Protein AF-A0A418CAP4-F1 (afdb_monomer)

Radius of gyration: 27.18 Å; Cα contacts (8 Å, |Δi|>4): 147; chains: 1; bounding box: 47×53×84 Å

Organism: Aphanomyces astaci (NCBI:txid112090)

Solvent-accessible surface area (backbone atoms only — not comparable to full-atom values): 11183 Å² total; per-residue (Å²): 136,84,81,75,81,55,95,76,66,81,74,77,67,53,85,72,70,56,31,54,93,48,77,73,37,43,63,59,20,51,59,53,47,57,58,53,31,59,75,75,62,43,51,56,46,41,76,33,84,82,63,69,66,88,57,45,67,61,56,18,43,55,51,6,49,56,51,38,56,49,46,46,72,76,40,46,84,68,61,60,74,77,97,48,56,80,84,51,34,60,58,48,52,53,52,27,53,47,50,54,51,51,46,29,50,50,40,18,51,53,43,38,52,51,52,50,51,51,52,36,49,49,42,30,50,37,57,48,46,33,32,35,73,83,51,28,76,76,55,68,86,54,71,48,30,22,60,47,47,49,54,50,46,49,58,60,54,56,58,67,64,54,77,48,67,66,60,51,52,50,53,52,48,50,62,67,56,54,67,64,66,69,68,74,79,74,73,84,87,74,87,81,135

Foldseek 3Di:
DPPPPDLPDPDDADDDQADDLDLVSVVVLVVSVCVVCVVVPCNCLQAPLPDAPPCLLVVLLVQLVVQLVVCCVVCVVQQDLPPDDPVVSVVSVVSNVVVSVVSSVVSSVVSSCSSVQSSQQSLLRNVLSRHDPVVSVVQVPDSRNNVSSVVSCCSNVVVVVPPPVVVVVVVVVCVVCVVVVVVPPDDDDDDDD

Secondary structure (DSSP, 8-state):
------TT--PPPP-SPPB-S-HHHHHHHHHHHHHHHHHHT-HHHHH-TT---TTHHHHHHHHHHHHHHHHHHH-HHHH--TT--HHHHHHHHHHHHHHHHHHHHHHHHHHHHHHHHHHHHHHHHHHHHTB-HHHHHHHTT---HHHHHHHHHIIIIITTT---HHHHHHHHHHHHHHHHHSSSS--------

Mean predicted aligned error: 12.31 Å

Sequence (193 aa):
SSLVMSPSISIAPYSGGILDFSPQSFAAWKLQFENHDSSIGFSRYYLDSAYVPPTLKRDAYAKGKEALDYDRMMNPDTYSLDNYEAAGLAARKVIVAKAESDTLRTATTETQEEVHSKARANAVQYLLSSFAPSVRTVWDSYTSPSLLWTAILERYEVHNNVNDPTTLIAMINELKYSSVLALTLFLPHWPAW

Nearest PDB structures (foldseek):
  8bqs-assembly1_Eq  TM=3.301E-01  e=8.736E+00  Tetrahymena thermophila SB210

pLDDT: mean 79.84, std 19.68, range [30.58, 97.94]

Structure (mmCIF, N/CA/C/O backbone):
data_AF-A0A418CAP4-F1
#
_entry.id   AF-A0A418CAP4-F1
#
loop_
_atom_site.group_PDB
_atom_site.id
_atom_site.type_symbol
_atom_site.label_atom_id
_atom_site.label_alt_id
_atom_site.label_comp_id
_atom_site.label_asym_id
_atom_site.label_entity_id
_atom_site.label_seq_id
_atom_site.pdbx_PDB_ins_code
_atom_site.Cartn_x
_atom_site.Cartn_y
_atom_site.Cartn_z
_atom_site.occupancy
_atom_site.B_iso_or_equiv
_atom_site.auth_seq_id
_atom_site.auth_comp_id
_atom_site.auth_asym_id
_atom_site.auth_atom_id
_atom_site.pdbx_PDB_model_num
ATOM 1 N N . SER A 1 1 ? -17.366 -10.295 -6.870 1.00 30.58 1 SER A N 1
ATOM 2 C CA . SER A 1 1 ? -16.751 -9.021 -7.274 1.00 30.58 1 SER A CA 1
ATOM 3 C C . SER A 1 1 ? -15.747 -8.604 -6.224 1.00 30.58 1 SER A C 1
ATOM 5 O O . SER A 1 1 ? -16.157 -8.214 -5.142 1.00 30.58 1 SER A O 1
ATOM 7 N N . SER A 1 2 ? -14.449 -8.776 -6.486 1.00 32.53 2 SER A N 1
ATOM 8 C CA . SER A 1 2 ? -13.408 -8.237 -5.609 1.00 32.53 2 SER A CA 1
ATOM 9 C C . SER A 1 2 ? -13.356 -6.733 -5.837 1.00 32.53 2 SER A C 1
ATOM 11 O O . SER A 1 2 ? -13.091 -6.300 -6.961 1.00 32.53 2 SER A O 1
ATOM 13 N N . LEU A 1 3 ? -13.657 -5.952 -4.803 1.00 38.50 3 LEU A N 1
ATOM 14 C CA . LEU A 1 3 ? -13.442 -4.513 -4.814 1.00 38.50 3 LEU A CA 1
ATOM 15 C C . LEU A 1 3 ? -11.959 -4.270 -5.087 1.00 38.50 3 LEU A C 1
ATOM 17 O O . LEU A 1 3 ? -11.098 -4.490 -4.241 1.00 38.50 3 LEU A O 1
ATOM 21 N N . VAL A 1 4 ? -11.677 -3.862 -6.319 1.00 43.47 4 VAL A N 1
ATOM 22 C CA . VAL A 1 4 ? -10.462 -3.145 -6.667 1.00 43.47 4 VAL A CA 1
ATOM 23 C C . VAL A 1 4 ? -10.449 -1.945 -5.728 1.00 43.47 4 VAL A C 1
ATOM 25 O O . VAL A 1 4 ? -11.290 -1.057 -5.861 1.00 43.47 4 VAL A O 1
ATOM 28 N N . MET A 1 5 ? -9.567 -1.938 -4.729 1.00 39.50 5 MET A N 1
ATOM 29 C CA . MET A 1 5 ? -9.305 -0.724 -3.963 1.00 39.50 5 MET A CA 1
ATOM 30 C C . MET A 1 5 ? -8.607 0.247 -4.910 1.00 39.50 5 MET A C 1
ATOM 32 O O . MET A 1 5 ? -7.383 0.308 -5.000 1.00 39.50 5 MET A O 1
ATOM 36 N N . SER A 1 6 ? -9.417 0.974 -5.677 1.00 37.41 6 SER A N 1
ATOM 37 C CA . SER A 1 6 ? -8.969 2.136 -6.418 1.00 37.41 6 SER A CA 1
ATOM 38 C C . SER A 1 6 ? -8.343 3.109 -5.413 1.00 37.41 6 SER A C 1
ATOM 40 O O . SER A 1 6 ? -8.966 3.410 -4.392 1.00 37.41 6 SER A O 1
ATOM 42 N N . PRO A 1 7 ? -7.145 3.650 -5.690 1.00 41.66 7 PRO A N 1
ATOM 43 C CA . PRO A 1 7 ? -6.386 4.509 -4.773 1.00 41.66 7 PRO A CA 1
ATOM 44 C C . PRO A 1 7 ? -7.012 5.903 -4.542 1.00 41.66 7 PRO A C 1
ATOM 46 O O . PRO A 1 7 ? -6.344 6.806 -4.043 1.00 41.66 7 PRO A O 1
ATOM 49 N N . SER A 1 8 ? -8.285 6.075 -4.907 1.00 41.56 8 SER A N 1
ATOM 50 C CA . SER A 1 8 ? -9.065 7.317 -4.858 1.00 41.56 8 SER A CA 1
ATOM 51 C C . SER A 1 8 ? -10.409 7.153 -4.140 1.00 41.56 8 SER A C 1
ATOM 53 O O . SER A 1 8 ? -11.193 8.098 -4.097 1.00 41.56 8 SER A O 1
ATOM 55 N N . ILE A 1 9 ? -10.716 5.968 -3.599 1.00 47.81 9 ILE A N 1
ATOM 56 C CA . ILE A 1 9 ? -11.961 5.762 -2.855 1.00 47.81 9 ILE A CA 1
ATOM 57 C C . ILE A 1 9 ? -11.777 6.395 -1.478 1.00 47.81 9 ILE A C 1
ATOM 59 O O . ILE A 1 9 ? -11.043 5.875 -0.640 1.00 47.81 9 ILE A O 1
ATOM 63 N N . SER A 1 10 ? -12.437 7.533 -1.261 1.00 57.88 10 SER A N 1
ATOM 64 C CA . SER A 1 10 ? -12.715 8.031 0.083 1.00 57.88 10 SER A CA 1
ATOM 65 C C . SER A 1 10 ? -13.432 6.913 0.835 1.00 57.88 10 SER A C 1
ATOM 67 O O . SER A 1 10 ? -14.535 6.509 0.464 1.00 57.88 10 SER A O 1
ATOM 69 N N . ILE A 1 11 ? -12.759 6.338 1.826 1.00 71.25 11 ILE A N 1
ATOM 70 C CA . ILE A 1 11 ? -13.337 5.272 2.635 1.00 71.25 11 ILE A CA 1
ATOM 71 C C . ILE A 1 11 ? -14.355 5.905 3.560 1.00 71.25 11 ILE A C 1
ATOM 73 O O . ILE A 1 11 ? -14.039 6.835 4.305 1.00 71.25 11 ILE A O 1
ATOM 77 N N . ALA A 1 12 ? -15.581 5.393 3.496 1.00 83.56 12 ALA A N 1
ATOM 78 C CA . ALA A 1 12 ? -16.610 5.779 4.436 1.00 83.56 12 ALA A CA 1
ATOM 79 C C . ALA A 1 12 ? -16.116 5.487 5.866 1.00 83.56 12 ALA A C 1
ATOM 81 O O . ALA A 1 12 ? -15.599 4.390 6.112 1.00 83.56 12 ALA A O 1
ATOM 82 N N . PRO A 1 13 ? -16.259 6.439 6.804 1.00 87.25 13 PRO A N 1
ATOM 83 C CA . PRO A 1 13 ? -15.948 6.198 8.204 1.00 87.25 13 PRO A CA 1
ATOM 84 C C . PRO A 1 13 ? -16.699 4.979 8.743 1.00 87.25 13 PRO A C 1
ATOM 86 O O . PRO A 1 13 ? -17.800 4.658 8.288 1.00 87.25 13 PRO A O 1
ATOM 89 N N . TYR A 1 14 ? -16.116 4.323 9.740 1.00 91.25 14 TYR A N 1
ATOM 90 C CA . TYR A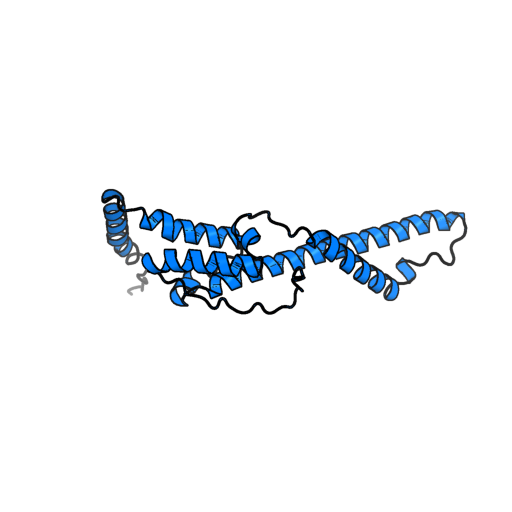 1 14 ? -16.773 3.247 10.465 1.00 91.25 14 TYR A CA 1
ATOM 91 C C . TYR A 1 14 ? -18.103 3.729 11.065 1.00 91.25 14 TYR A C 1
ATOM 93 O O . TYR A 1 14 ? -18.179 4.802 11.663 1.00 91.25 14 TYR A O 1
ATOM 101 N N . SER A 1 15 ? -19.154 2.923 10.902 1.00 88.44 15 SER A N 1
ATOM 102 C CA . SER A 1 15 ? -20.536 3.281 11.249 1.00 88.44 15 SER A CA 1
ATOM 103 C C . SER A 1 15 ? -21.139 2.454 12.391 1.00 88.44 15 SER A C 1
ATOM 105 O O . SER A 1 15 ? -22.339 2.554 12.638 1.00 88.44 15 SER A O 1
ATOM 107 N N . GLY A 1 16 ? -20.354 1.597 13.049 1.00 89.44 16 GLY A N 1
ATOM 108 C CA . GLY A 1 16 ? -20.818 0.770 14.169 1.00 89.44 16 GLY A CA 1
ATOM 109 C C . GLY A 1 16 ? -20.630 1.431 15.539 1.00 89.44 16 GLY A C 1
ATOM 110 O O . GLY A 1 16 ? -20.371 2.630 15.647 1.00 89.44 16 GLY A O 1
ATOM 111 N N . GLY A 1 17 ? -20.740 0.633 16.606 1.00 89.94 17 GLY A N 1
ATOM 112 C CA . GLY A 1 17 ? -20.508 1.091 17.979 1.00 89.94 17 GLY A CA 1
ATOM 113 C C . GLY A 1 17 ? -19.072 1.572 18.174 1.00 89.94 17 GLY A C 1
ATOM 114 O O . GLY A 1 17 ? -18.147 0.920 17.704 1.00 89.94 17 GLY A O 1
ATOM 115 N N . ILE A 1 18 ? -18.899 2.713 18.840 1.00 91.31 18 ILE A N 1
ATOM 116 C CA . ILE A 1 18 ? -17.625 3.428 18.972 1.00 91.31 18 ILE A CA 1
ATOM 117 C C . ILE A 1 18 ? -16.837 2.945 20.196 1.00 91.31 18 ILE A C 1
ATOM 119 O O . ILE A 1 18 ? -17.417 2.737 21.260 1.00 91.31 18 ILE A O 1
ATOM 123 N N . LEU A 1 19 ? -15.513 2.823 20.061 1.00 89.31 19 LEU A N 1
ATOM 124 C CA . LEU A 1 19 ? -14.619 2.543 21.186 1.00 89.31 19 LEU A CA 1
ATOM 125 C C . LEU A 1 19 ? -14.434 3.794 22.052 1.00 89.31 19 LEU A C 1
ATOM 127 O O . LEU A 1 19 ? -13.975 4.838 21.571 1.00 89.31 19 LEU A O 1
ATOM 131 N N . ASP A 1 20 ? -14.735 3.661 23.338 1.00 85.19 20 ASP A N 1
ATOM 132 C CA . ASP A 1 20 ? -14.386 4.622 24.384 1.00 85.19 20 ASP A CA 1
ATOM 133 C C . ASP A 1 20 ? -13.397 3.990 25.386 1.00 85.19 20 ASP A C 1
ATOM 135 O O . ASP A 1 20 ? -12.909 2.884 25.171 1.00 85.19 20 ASP A O 1
ATOM 139 N N . PHE A 1 21 ? -13.068 4.686 26.479 1.00 78.31 21 PHE A N 1
ATOM 140 C CA . PHE A 1 21 ? -12.150 4.158 27.498 1.00 78.31 21 PHE A CA 1
ATOM 141 C C . PHE A 1 21 ? -12.766 3.094 28.422 1.00 78.31 21 PHE A C 1
ATOM 143 O O . PHE A 1 21 ? -12.073 2.591 29.307 1.00 78.31 21 PHE A O 1
ATOM 150 N N . SER A 1 22 ? -14.050 2.760 28.276 1.00 77.31 22 SER A N 1
ATOM 151 C CA . SER A 1 22 ? -14.696 1.779 29.141 1.00 77.31 22 SER A CA 1
ATOM 152 C C . SER A 1 22 ? -14.317 0.342 28.739 1.00 77.31 22 SER A C 1
ATOM 154 O O . SER A 1 22 ? -14.363 -0.018 27.564 1.00 77.31 22 SER A O 1
ATOM 156 N N . PRO A 1 23 ? -14.007 -0.540 29.705 1.00 70.00 23 PRO A N 1
ATOM 157 C CA . PRO A 1 23 ? -13.762 -1.961 29.433 1.00 70.00 23 PRO A CA 1
ATOM 158 C C . PRO A 1 23 ? -14.928 -2.669 28.729 1.00 70.00 23 PRO A C 1
ATOM 160 O O . PRO A 1 23 ? -14.731 -3.603 27.955 1.00 70.00 23 PRO A O 1
ATOM 163 N N . GLN A 1 24 ? -16.155 -2.221 29.003 1.00 75.06 24 GLN A N 1
ATOM 164 C CA . GLN A 1 24 ? -17.383 -2.809 28.469 1.00 75.06 24 GLN A CA 1
ATOM 165 C C . GLN A 1 24 ? -17.610 -2.447 26.997 1.00 75.06 24 GLN A C 1
ATOM 167 O O . GLN A 1 24 ? -18.122 -3.280 26.248 1.00 75.06 24 GLN A O 1
ATOM 172 N N . SER A 1 25 ? -17.206 -1.246 26.559 1.00 81.31 25 SER A N 1
ATOM 173 C CA . SER A 1 25 ? -17.318 -0.862 25.148 1.00 81.31 25 SER A CA 1
ATOM 174 C C . SER A 1 25 ? -16.374 -1.675 24.270 1.00 81.31 25 SER A C 1
ATOM 176 O O . SER A 1 25 ? -16.752 -2.034 23.158 1.00 81.31 25 SER A O 1
ATOM 178 N N . PHE A 1 26 ? -15.194 -2.044 24.782 1.00 85.94 26 PHE A N 1
ATOM 179 C CA . PHE A 1 26 ? -14.174 -2.746 24.009 1.00 85.94 26 PHE A CA 1
ATOM 180 C C . PHE A 1 26 ? -14.644 -4.098 23.458 1.00 85.94 26 PHE A C 1
ATOM 182 O O . PHE A 1 26 ? -14.481 -4.354 22.267 1.00 85.94 26 PHE A O 1
ATOM 189 N N . ALA A 1 27 ? -15.264 -4.950 24.280 1.00 84.19 27 ALA A N 1
ATOM 190 C CA . ALA A 1 27 ? -15.703 -6.276 23.833 1.00 84.19 27 ALA A CA 1
ATOM 191 C C . ALA A 1 27 ? -16.772 -6.192 22.727 1.00 84.19 27 ALA A C 1
ATOM 193 O O . ALA A 1 27 ? -16.715 -6.925 21.738 1.00 84.19 27 ALA A O 1
ATOM 194 N N . ALA A 1 28 ? -17.728 -5.268 22.875 1.00 87.94 28 ALA A N 1
ATOM 195 C CA . ALA A 1 28 ? -18.768 -5.032 21.878 1.00 87.94 28 ALA A CA 1
ATOM 196 C C . ALA A 1 28 ? -18.200 -4.391 20.601 1.00 87.94 28 ALA A C 1
ATOM 198 O O . ALA A 1 28 ? -18.535 -4.817 19.494 1.00 87.94 28 ALA A O 1
ATOM 199 N N . TRP A 1 29 ? -17.317 -3.401 20.757 1.00 93.12 29 TRP A N 1
ATOM 200 C CA . TRP A 1 29 ? -16.638 -2.723 19.657 1.00 93.12 29 TRP A CA 1
ATOM 201 C C . TRP A 1 29 ? -15.804 -3.701 18.832 1.00 93.12 29 TRP A C 1
ATOM 203 O O . TRP A 1 29 ? -15.987 -3.753 17.621 1.00 93.12 29 TRP A O 1
ATOM 213 N N . LYS A 1 30 ? -14.949 -4.516 19.466 1.00 91.25 30 LYS A N 1
ATOM 214 C CA . LYS A 1 30 ? -14.025 -5.428 18.775 1.00 91.25 30 LYS A CA 1
ATOM 215 C C . LYS A 1 30 ? -14.776 -6.371 17.839 1.00 91.25 30 LYS A C 1
ATOM 217 O O . LYS A 1 30 ? -14.463 -6.439 16.654 1.00 91.25 30 LYS A O 1
ATOM 222 N N . LEU A 1 31 ? -15.827 -7.018 18.348 1.00 88.88 31 LEU A N 1
ATOM 223 C CA . LEU A 1 31 ? -16.652 -7.931 17.558 1.00 88.88 31 LEU A CA 1
ATOM 224 C C . LEU A 1 31 ? -17.325 -7.221 16.372 1.00 88.88 31 LEU A C 1
ATOM 226 O O . LEU A 1 31 ? -17.376 -7.758 15.266 1.00 88.88 31 LEU A O 1
ATOM 230 N N . GLN A 1 32 ? -17.870 -6.020 16.580 1.00 91.50 32 GLN A N 1
ATOM 231 C CA . GLN A 1 32 ? -18.506 -5.266 15.495 1.00 91.50 32 GLN A CA 1
ATOM 232 C C . GLN A 1 32 ? -17.492 -4.765 14.464 1.00 91.50 32 GLN A C 1
ATOM 234 O O . GLN A 1 32 ? -17.775 -4.820 13.264 1.00 91.50 32 GLN A O 1
ATOM 239 N N . PHE A 1 33 ? -16.329 -4.307 14.923 1.00 92.56 33 PHE A N 1
ATOM 240 C CA . PHE A 1 33 ? -15.258 -3.793 14.087 1.00 92.56 33 PHE A CA 1
ATOM 241 C C . PHE A 1 33 ? -14.687 -4.888 13.189 1.00 92.56 33 PHE A C 1
ATOM 243 O O . PHE A 1 33 ? -14.691 -4.711 11.976 1.00 92.56 33 PHE A O 1
ATOM 250 N N . GLU A 1 34 ? -14.306 -6.043 13.743 1.00 90.75 34 GLU A N 1
ATOM 251 C CA . GLU A 1 34 ? -13.769 -7.180 12.974 1.00 90.75 34 GLU A CA 1
ATOM 252 C C . GLU A 1 34 ? -14.752 -7.668 11.892 1.00 90.75 34 GLU A C 1
ATOM 254 O O . GLU A 1 34 ? -14.347 -8.009 10.775 1.00 90.75 34 GLU A O 1
ATOM 259 N N . ASN A 1 35 ? -16.059 -7.640 12.183 1.00 87.50 35 ASN A N 1
ATOM 260 C CA . ASN A 1 35 ? -17.103 -7.975 11.211 1.00 87.50 35 ASN A CA 1
ATOM 261 C C . ASN A 1 35 ? -17.191 -6.954 10.061 1.00 87.50 35 ASN A C 1
ATOM 263 O O . ASN A 1 35 ? -17.288 -7.346 8.897 1.00 87.50 35 ASN A O 1
ATOM 267 N N . HIS A 1 36 ? -17.149 -5.651 10.364 1.00 85.50 36 HIS A N 1
ATOM 268 C CA . HIS A 1 36 ? -17.187 -4.599 9.340 1.00 85.50 36 HIS A CA 1
ATOM 269 C C . HIS A 1 36 ? -15.913 -4.591 8.502 1.00 85.50 36 HIS A C 1
ATOM 271 O O . HIS A 1 36 ? -15.970 -4.571 7.272 1.00 85.50 36 HIS A O 1
ATOM 277 N N . ASP A 1 37 ? -14.771 -4.659 9.168 1.00 82.88 37 ASP A N 1
ATOM 278 C CA . ASP A 1 37 ? -13.455 -4.705 8.559 1.00 82.88 37 ASP A CA 1
ATOM 279 C C . ASP A 1 37 ? -13.322 -5.872 7.563 1.00 82.88 37 ASP A C 1
ATOM 281 O O . ASP A 1 37 ? -12.906 -5.692 6.414 1.00 82.88 37 ASP A O 1
ATOM 285 N N . SER A 1 38 ? -13.788 -7.062 7.946 1.00 78.50 38 SER A N 1
ATOM 286 C CA . SER A 1 38 ? -13.781 -8.230 7.058 1.00 78.50 38 SER A CA 1
ATOM 287 C C . SER A 1 38 ? -14.529 -7.993 5.740 1.00 78.50 38 SER A C 1
ATOM 289 O O . SER A 1 38 ? -14.151 -8.557 4.713 1.00 78.50 38 SER A O 1
ATOM 291 N N . SER A 1 39 ? -15.563 -7.145 5.737 1.00 76.81 39 SER A N 1
ATOM 292 C CA . SER A 1 39 ? -16.346 -6.833 4.534 1.00 76.81 39 SER A CA 1
ATOM 293 C C . SER A 1 39 ? -15.651 -5.856 3.577 1.00 76.81 39 SER A C 1
ATOM 295 O O . SER A 1 39 ? -15.845 -5.942 2.364 1.00 76.81 39 SER A O 1
ATOM 297 N N . ILE A 1 40 ? -14.819 -4.956 4.108 1.00 79.62 40 ILE A N 1
ATOM 298 C CA . ILE A 1 40 ? -14.096 -3.932 3.335 1.00 79.62 40 ILE A CA 1
ATOM 299 C C . ILE A 1 40 ? -12.649 -4.333 3.018 1.00 79.62 40 ILE A C 1
ATOM 301 O O . ILE A 1 40 ? -12.036 -3.751 2.127 1.00 79.62 40 ILE A O 1
ATOM 305 N N . GLY A 1 41 ? -12.126 -5.357 3.700 1.00 82.75 41 GLY A N 1
ATOM 306 C CA . GLY A 1 41 ? -10.848 -5.991 3.394 1.00 82.75 41 GLY A CA 1
ATOM 307 C C . GLY A 1 41 ? -9.622 -5.385 4.083 1.00 82.75 41 GLY A C 1
ATOM 308 O O . GLY A 1 41 ? -8.517 -5.588 3.573 1.00 82.75 41 GLY A O 1
ATOM 309 N N . PHE A 1 42 ? -9.764 -4.677 5.215 1.00 88.06 42 PHE A N 1
ATOM 310 C CA . PHE A 1 42 ? -8.597 -4.183 5.966 1.00 88.06 42 PHE A CA 1
ATOM 311 C C . PHE A 1 42 ? -8.003 -5.199 6.949 1.00 88.06 42 PHE A C 1
ATOM 313 O O . PHE A 1 42 ? -6.852 -5.031 7.343 1.00 88.06 42 PHE A O 1
ATOM 320 N N . SER A 1 43 ? -8.699 -6.294 7.259 1.00 87.81 43 SER A N 1
ATOM 321 C CA . SER A 1 43 ? -8.329 -7.235 8.329 1.00 87.81 43 SER A CA 1
ATOM 322 C C . SER A 1 43 ? -6.908 -7.757 8.251 1.00 87.81 43 SER A C 1
ATOM 324 O O . SER A 1 43 ? -6.202 -7.858 9.255 1.00 87.81 43 SER A O 1
ATOM 326 N N . ARG A 1 44 ? -6.426 -8.012 7.037 1.00 90.56 44 ARG A N 1
ATOM 327 C CA . ARG A 1 44 ? -5.048 -8.446 6.816 1.00 90.56 44 ARG A CA 1
ATOM 328 C C . ARG A 1 44 ? -4.009 -7.391 7.202 1.00 90.56 44 ARG A C 1
ATOM 330 O O . ARG A 1 44 ? -2.956 -7.772 7.692 1.00 90.56 44 ARG A O 1
ATOM 337 N N . TYR A 1 45 ? -4.310 -6.101 7.058 1.00 91.62 45 TYR A N 1
ATOM 338 C CA . TYR A 1 45 ? -3.415 -5.017 7.474 1.00 91.62 45 TYR A CA 1
ATOM 339 C C . TYR A 1 45 ? -3.275 -4.900 8.995 1.00 91.62 45 TYR A C 1
ATOM 341 O O . TYR A 1 45 ? -2.232 -4.451 9.465 1.00 91.62 45 TYR A O 1
ATOM 349 N N . TYR A 1 46 ? -4.298 -5.279 9.764 1.00 92.19 46 TYR A N 1
ATOM 350 C CA . TYR A 1 46 ? -4.236 -5.251 11.229 1.00 92.19 46 TYR A CA 1
ATOM 351 C C . TYR A 1 46 ? -3.508 -6.473 11.802 1.00 92.19 46 TYR A C 1
ATOM 353 O O . TYR A 1 46 ? -2.826 -6.364 12.817 1.00 92.19 46 TYR A O 1
ATOM 361 N N . LEU A 1 47 ? -3.629 -7.630 11.144 1.00 90.88 47 LEU A N 1
ATOM 362 C CA . LEU A 1 47 ? -3.137 -8.912 11.661 1.00 90.88 47 LEU A CA 1
ATOM 363 C C . LEU A 1 47 ? -1.740 -9.303 11.161 1.00 90.88 47 LEU A C 1
ATOM 365 O O . LEU A 1 47 ? -1.076 -10.119 11.794 1.00 90.88 47 LEU A O 1
ATOM 369 N N . ASP A 1 48 ? -1.298 -8.756 10.031 1.00 91.19 48 ASP A N 1
ATOM 370 C CA . ASP A 1 48 ? -0.003 -9.065 9.430 1.00 91.19 48 ASP A CA 1
ATOM 371 C C . ASP A 1 48 ? 0.703 -7.768 9.016 1.00 91.19 48 ASP A C 1
ATOM 373 O O . ASP A 1 48 ? 0.334 -7.101 8.049 1.00 91.19 48 ASP A O 1
ATOM 377 N N . SER A 1 49 ? 1.748 -7.409 9.764 1.00 89.12 49 SER A N 1
ATOM 378 C CA . SER A 1 49 ? 2.541 -6.199 9.524 1.00 89.12 49 SER A CA 1
ATOM 379 C C . SER A 1 49 ? 3.304 -6.228 8.196 1.00 89.12 49 SER A C 1
ATOM 381 O O . SER A 1 49 ? 3.669 -5.172 7.676 1.00 89.12 49 SER A O 1
ATOM 383 N N . ALA A 1 50 ? 3.531 -7.420 7.638 1.00 89.88 50 ALA A N 1
ATOM 384 C CA . ALA A 1 50 ? 4.195 -7.633 6.359 1.00 89.88 50 ALA A CA 1
ATOM 385 C C . ALA A 1 50 ? 3.200 -7.873 5.213 1.00 89.88 50 ALA A C 1
ATOM 387 O O . ALA A 1 50 ? 3.620 -8.193 4.095 1.00 89.88 50 ALA A O 1
ATOM 388 N N . TYR A 1 51 ? 1.896 -7.712 5.463 1.00 89.56 51 TYR A N 1
ATOM 389 C CA . TYR A 1 51 ? 0.870 -7.979 4.468 1.00 89.56 51 TYR A CA 1
ATOM 390 C C . TYR A 1 51 ? 1.069 -7.140 3.205 1.00 89.56 51 TYR A C 1
ATOM 392 O O . TYR A 1 51 ? 1.262 -5.926 3.247 1.00 89.56 51 TYR A O 1
ATOM 400 N N . VAL A 1 52 ? 0.960 -7.804 2.057 1.00 86.81 52 VAL A N 1
ATOM 401 C CA . VAL A 1 52 ? 0.922 -7.181 0.736 1.00 86.81 52 VAL A CA 1
ATOM 402 C C . VAL A 1 52 ? -0.267 -7.771 -0.022 1.00 86.81 52 VAL A C 1
ATOM 404 O O . VAL A 1 52 ? -0.336 -8.997 -0.155 1.00 86.81 52 VAL A O 1
ATOM 407 N N . PRO A 1 53 ? -1.191 -6.951 -0.560 1.00 86.50 53 PRO A N 1
ATOM 408 C CA . PRO A 1 53 ? -2.321 -7.466 -1.322 1.00 86.50 53 PRO A CA 1
ATOM 409 C C . PRO A 1 53 ? -1.864 -8.334 -2.503 1.00 86.50 53 PRO A C 1
ATOM 411 O O . PRO A 1 53 ? -1.002 -7.898 -3.273 1.00 86.50 53 PRO A O 1
ATOM 414 N N . PRO A 1 54 ? -2.460 -9.522 -2.717 1.00 84.75 54 PRO A N 1
ATOM 415 C CA . PRO A 1 54 ? -2.027 -10.442 -3.771 1.00 84.75 54 PRO A CA 1
ATOM 416 C C . PRO A 1 54 ? -2.041 -9.842 -5.183 1.00 84.75 54 PRO A C 1
ATOM 418 O O . PRO A 1 54 ? -1.214 -10.206 -6.018 1.00 84.75 54 PRO A O 1
ATOM 421 N N . THR A 1 55 ? -2.958 -8.911 -5.466 1.00 86.31 55 THR A N 1
ATOM 422 C CA . THR A 1 55 ? -3.064 -8.272 -6.787 1.00 86.31 55 THR A CA 1
ATOM 423 C C . THR A 1 55 ? -2.137 -7.074 -6.957 1.00 86.31 55 THR A C 1
ATOM 425 O O . THR A 1 55 ? -1.897 -6.675 -8.094 1.00 86.31 55 THR A O 1
ATOM 428 N N . LEU A 1 56 ? -1.556 -6.538 -5.873 1.00 89.06 56 LEU A N 1
ATOM 429 C CA .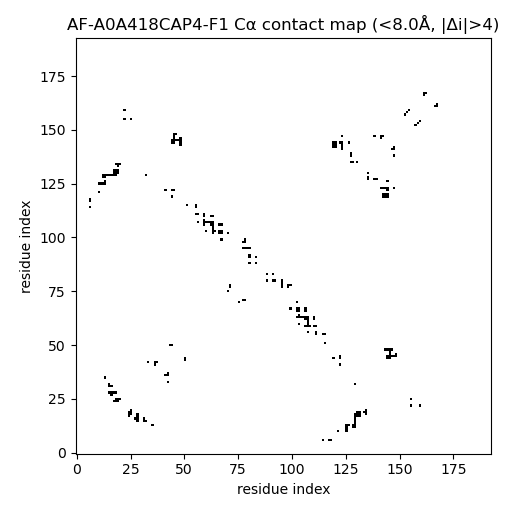 LEU A 1 56 ? -0.819 -5.272 -5.892 1.00 89.06 56 LEU A CA 1
ATOM 430 C C . LEU A 1 56 ? 0.290 -5.266 -6.944 1.00 89.06 56 LEU A C 1
ATOM 432 O O . LEU A 1 56 ? 0.383 -4.332 -7.729 1.00 89.06 56 LEU A O 1
ATOM 436 N N . LYS A 1 57 ? 1.109 -6.323 -6.989 1.00 88.44 57 LYS A N 1
ATOM 437 C CA . LYS A 1 57 ? 2.217 -6.425 -7.951 1.00 88.44 57 LYS A CA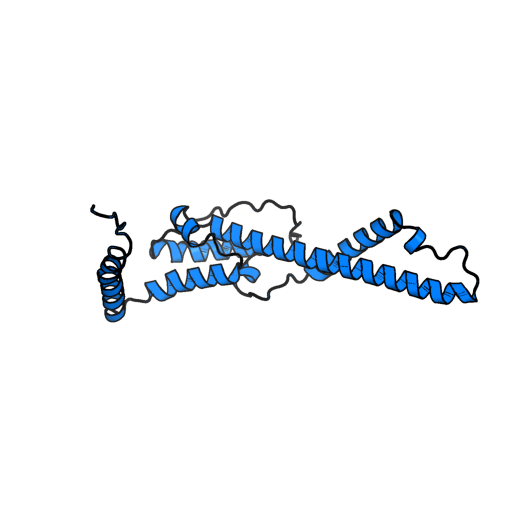 1
ATOM 438 C C . LYS A 1 57 ? 1.723 -6.407 -9.396 1.00 88.44 57 LYS A C 1
ATOM 440 O O . LYS A 1 57 ? 2.304 -5.736 -10.241 1.00 88.44 57 LYS A O 1
ATOM 445 N N . ARG A 1 58 ? 0.646 -7.144 -9.680 1.00 90.06 58 ARG A N 1
ATOM 446 C CA . ARG A 1 58 ? 0.049 -7.216 -11.019 1.00 90.06 58 ARG A CA 1
ATOM 447 C C . ARG A 1 58 ? -0.539 -5.866 -11.425 1.00 90.06 58 ARG A C 1
ATOM 449 O O . ARG A 1 58 ? -0.323 -5.423 -12.547 1.00 90.06 58 ARG A O 1
ATOM 456 N N . ASP A 1 59 ? -1.268 -5.228 -10.517 1.00 90.06 59 ASP A N 1
ATOM 457 C CA . ASP A 1 59 ? -1.951 -3.963 -10.782 1.00 90.06 59 ASP A CA 1
ATOM 458 C C . ASP A 1 59 ? -0.931 -2.814 -10.929 1.00 90.06 59 ASP A C 1
ATOM 460 O O . ASP A 1 59 ? -1.050 -1.988 -11.833 1.00 90.06 59 ASP A O 1
ATOM 464 N N . ALA A 1 60 ? 0.131 -2.813 -10.114 1.00 93.62 60 ALA A N 1
ATOM 465 C CA . ALA A 1 60 ? 1.252 -1.882 -10.239 1.00 93.62 60 ALA A CA 1
ATOM 466 C C . ALA A 1 60 ? 2.015 -2.071 -11.555 1.00 93.62 60 ALA A C 1
ATOM 468 O O . ALA A 1 60 ? 2.369 -1.093 -12.203 1.00 93.62 60 ALA A O 1
ATOM 469 N N . TYR A 1 61 ? 2.213 -3.316 -11.992 1.00 93.88 61 TYR A N 1
ATOM 470 C CA . TYR A 1 61 ? 2.841 -3.608 -13.278 1.00 93.88 61 TYR A CA 1
ATOM 471 C C . TYR A 1 61 ? 1.999 -3.120 -14.466 1.00 93.88 61 TYR A C 1
ATOM 473 O O . TYR A 1 61 ? 2.544 -2.585 -15.430 1.00 93.88 61 TYR A O 1
ATOM 481 N N . ALA A 1 62 ? 0.671 -3.271 -14.403 1.00 93.88 62 ALA A N 1
ATOM 482 C CA . ALA A 1 62 ? -0.229 -2.753 -15.434 1.00 93.88 62 ALA A CA 1
ATOM 483 C C . ALA A 1 62 ? -0.124 -1.223 -15.556 1.00 93.88 62 ALA A C 1
ATOM 485 O O . ALA A 1 62 ? 0.065 -0.712 -16.656 1.00 93.88 62 ALA A O 1
ATOM 486 N N . LYS A 1 63 ? -0.123 -0.505 -14.428 1.00 91.31 63 LYS A N 1
ATOM 487 C CA . LYS A 1 63 ? 0.127 0.946 -14.405 1.00 91.31 63 LYS A CA 1
ATOM 488 C C . LYS A 1 63 ? 1.537 1.324 -14.860 1.00 91.31 63 LYS A C 1
ATOM 490 O O . LYS A 1 63 ? 1.712 2.312 -15.561 1.00 91.31 63 LYS A O 1
ATOM 495 N N . GLY A 1 64 ? 2.542 0.524 -14.508 1.00 95.38 64 GLY A N 1
ATOM 496 C CA . GLY A 1 64 ? 3.911 0.712 -14.981 1.00 95.38 64 GLY A CA 1
ATOM 497 C C . GLY A 1 64 ? 4.015 0.639 -16.507 1.00 95.38 64 GLY A C 1
ATOM 498 O O . GLY A 1 64 ? 4.800 1.374 -17.101 1.00 95.38 64 GLY A O 1
ATOM 499 N N . LYS A 1 65 ? 3.195 -0.197 -17.159 1.00 97.00 65 LYS A N 1
ATOM 500 C CA . LYS A 1 65 ? 3.092 -0.222 -18.626 1.00 97.00 65 LYS A CA 1
ATOM 501 C C . LYS A 1 65 ? 2.480 1.054 -19.187 1.00 97.00 65 LYS A C 1
ATOM 503 O O . LYS A 1 65 ? 3.036 1.601 -20.128 1.00 97.00 65 LYS A O 1
ATOM 508 N N . GLU A 1 66 ? 1.394 1.545 -18.594 1.00 96.50 66 GLU A N 1
ATOM 509 C CA . GLU A 1 66 ? 0.787 2.821 -18.999 1.00 96.50 66 GLU A CA 1
ATOM 510 C C . GLU A 1 66 ? 1.795 3.977 -18.883 1.00 96.50 66 GLU A C 1
ATOM 512 O O . GLU A 1 66 ? 1.901 4.803 -19.787 1.00 96.50 66 GLU A O 1
ATOM 517 N N . ALA A 1 67 ? 2.589 3.999 -17.807 1.00 95.69 67 ALA A N 1
ATOM 518 C CA . ALA A 1 67 ? 3.654 4.980 -17.614 1.00 95.69 67 ALA A CA 1
ATOM 519 C C . ALA A 1 67 ? 4.777 4.849 -18.657 1.00 95.69 67 ALA A C 1
ATOM 521 O O . ALA A 1 67 ? 5.242 5.862 -19.173 1.00 95.69 67 ALA A O 1
ATOM 522 N N . LEU A 1 68 ? 5.188 3.624 -19.007 1.00 97.31 68 LEU A N 1
ATOM 523 C CA . LEU A 1 68 ? 6.157 3.389 -20.083 1.00 97.31 68 LEU A CA 1
ATOM 524 C C . LEU A 1 68 ? 5.622 3.861 -21.442 1.00 97.31 68 LEU A C 1
ATOM 526 O O . LEU A 1 68 ? 6.358 4.476 -22.209 1.00 97.31 68 LEU A O 1
ATOM 530 N N . ASP A 1 69 ? 4.358 3.582 -21.751 1.00 97.69 69 ASP A N 1
ATOM 531 C CA . ASP A 1 69 ? 3.747 4.009 -23.010 1.00 97.69 69 ASP A CA 1
ATOM 532 C C . ASP A 1 69 ? 3.640 5.540 -23.086 1.00 97.69 69 ASP A C 1
ATOM 534 O O . ASP A 1 69 ? 3.928 6.131 -24.129 1.00 97.69 69 ASP A O 1
ATOM 538 N N . TYR A 1 70 ? 3.321 6.196 -21.966 1.00 97.25 70 TYR A N 1
ATOM 539 C CA . TYR A 1 70 ? 3.379 7.652 -21.857 1.00 97.25 70 TYR A CA 1
ATOM 540 C C . TYR A 1 70 ? 4.807 8.188 -22.042 1.00 97.25 70 TYR A C 1
ATOM 542 O O . TYR A 1 70 ? 5.016 9.133 -22.802 1.00 97.25 70 TYR A O 1
ATOM 550 N N . ASP A 1 71 ? 5.804 7.572 -21.407 1.00 97.62 71 ASP A N 1
ATOM 551 C CA . ASP A 1 71 ? 7.198 8.000 -21.523 1.00 97.62 71 ASP A CA 1
ATOM 552 C C . ASP A 1 71 ? 7.731 7.847 -22.954 1.00 97.62 71 ASP A C 1
ATOM 554 O O . ASP A 1 71 ? 8.397 8.743 -23.467 1.00 97.62 71 ASP A O 1
ATOM 558 N N . ARG A 1 72 ? 7.358 6.770 -23.654 1.00 97.06 72 ARG A N 1
ATOM 559 C CA . ARG A 1 72 ? 7.655 6.590 -25.085 1.00 97.06 72 ARG A CA 1
ATOM 560 C C . ARG A 1 72 ? 7.071 7.697 -25.953 1.00 97.06 72 ARG A C 1
ATOM 562 O O . ARG A 1 72 ? 7.731 8.146 -26.886 1.00 97.06 72 ARG A O 1
ATOM 569 N N . MET A 1 73 ? 5.845 8.123 -25.655 1.00 97.31 73 MET A N 1
ATOM 570 C CA . MET A 1 73 ? 5.180 9.207 -26.379 1.00 97.31 73 MET A CA 1
ATOM 571 C C . MET A 1 73 ? 5.876 10.553 -26.146 1.00 97.31 73 MET A C 1
ATOM 573 O O . MET A 1 73 ? 6.000 11.346 -27.078 1.00 97.31 73 MET A O 1
ATOM 577 N N . MET A 1 74 ? 6.333 10.807 -24.918 1.00 97.94 74 MET A N 1
ATOM 578 C CA . MET A 1 74 ? 6.959 12.078 -24.539 1.00 97.94 74 MET A CA 1
ATOM 579 C C . MET A 1 74 ? 8.448 12.149 -24.889 1.00 97.94 74 MET A C 1
ATOM 581 O O . MET A 1 74 ? 8.963 13.237 -25.131 1.00 97.94 74 MET A O 1
ATOM 585 N N . ASN A 1 75 ? 9.128 11.002 -24.946 1.00 97.00 75 ASN A N 1
ATOM 586 C CA . ASN A 1 75 ? 10.570 10.896 -25.156 1.00 97.00 75 ASN A CA 1
ATOM 587 C C . ASN A 1 75 ? 10.914 9.960 -26.336 1.00 97.00 75 ASN A C 1
ATOM 589 O O . ASN A 1 75 ? 11.682 9.011 -26.159 1.00 97.00 75 ASN A O 1
ATOM 593 N N . PRO A 1 76 ? 10.386 10.193 -27.554 1.00 95.56 76 PRO A N 1
ATOM 594 C CA . PRO A 1 76 ? 10.533 9.261 -28.678 1.00 95.56 76 PRO A CA 1
ATOM 595 C C . PRO A 1 76 ? 12.000 9.002 -29.064 1.00 95.56 76 PRO A C 1
ATOM 597 O O . PRO A 1 76 ? 12.359 7.873 -29.405 1.00 95.56 76 PRO A O 1
ATOM 600 N N . ASP A 1 77 ? 12.875 10.002 -28.926 1.00 94.88 77 ASP A N 1
ATOM 601 C CA . ASP A 1 77 ? 14.311 9.887 -29.218 1.00 94.88 77 ASP A CA 1
ATOM 602 C C . ASP A 1 77 ? 15.041 8.908 -28.292 1.00 94.88 77 ASP A C 1
ATOM 604 O O . ASP A 1 77 ? 16.076 8.363 -28.671 1.00 94.88 77 ASP A O 1
ATOM 608 N N . THR A 1 78 ? 14.516 8.642 -27.095 1.00 95.50 78 THR A N 1
ATOM 609 C CA . THR A 1 78 ? 15.067 7.636 -26.172 1.00 95.50 78 THR A CA 1
ATOM 610 C C . THR A 1 78 ? 14.803 6.218 -26.679 1.00 95.50 78 THR A C 1
ATOM 612 O O . THR A 1 78 ? 15.639 5.332 -26.503 1.00 95.50 78 THR A O 1
ATOM 615 N N . TYR A 1 79 ? 13.670 6.013 -27.354 1.00 96.19 79 TYR A N 1
ATOM 61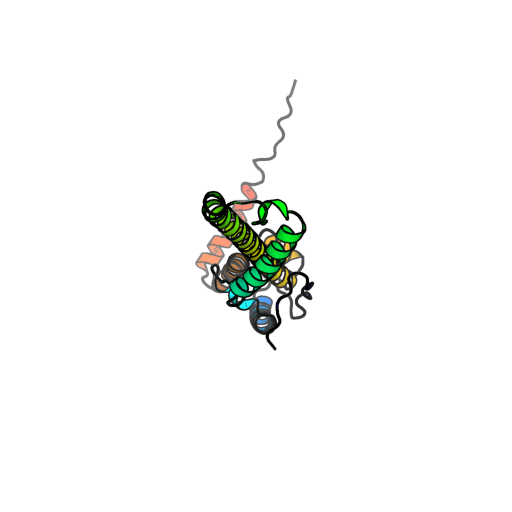6 C CA . TYR A 1 79 ? 13.163 4.692 -27.738 1.00 96.19 79 TYR A CA 1
ATOM 617 C C . TYR A 1 79 ? 13.291 4.384 -29.234 1.00 96.19 79 TYR A C 1
ATOM 619 O O . TYR A 1 79 ? 13.126 3.233 -29.636 1.00 96.19 79 TYR A O 1
ATOM 627 N N . SER A 1 80 ? 13.611 5.378 -30.068 1.00 94.50 80 SER A N 1
ATOM 628 C CA . SER A 1 80 ? 13.752 5.184 -31.514 1.00 94.50 80 SER A CA 1
ATOM 629 C C . SER A 1 80 ? 14.872 4.195 -31.855 1.00 94.50 80 SER A C 1
ATOM 631 O O . SER A 1 80 ? 15.930 4.168 -31.216 1.00 94.50 80 SER A O 1
ATOM 633 N N . LEU A 1 81 ? 14.638 3.388 -32.888 1.00 95.00 81 LEU A N 1
ATOM 634 C CA . LEU A 1 81 ? 15.629 2.512 -33.515 1.00 95.00 81 LEU A CA 1
ATOM 635 C C . LEU A 1 81 ? 16.037 3.013 -34.910 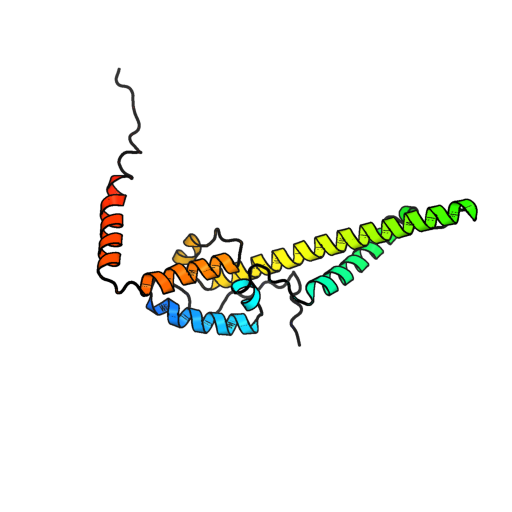1.00 95.00 81 LEU A C 1
ATOM 637 O O . LEU A 1 81 ? 16.801 2.337 -35.600 1.00 95.00 81 LEU A O 1
ATOM 641 N N . ASP A 1 82 ? 15.536 4.177 -35.321 1.00 92.56 82 ASP A N 1
ATOM 642 C CA . ASP A 1 82 ? 15.730 4.718 -36.662 1.00 92.56 82 ASP A CA 1
ATOM 643 C C . ASP A 1 82 ? 17.136 5.300 -36.834 1.00 92.56 82 ASP A C 1
ATOM 645 O O . ASP A 1 82 ? 17.784 5.710 -35.872 1.00 92.56 82 ASP A O 1
ATOM 649 N N . ASN A 1 83 ? 17.597 5.383 -38.086 1.00 87.88 83 ASN A N 1
ATOM 650 C CA . ASN A 1 83 ? 18.888 5.973 -38.473 1.00 87.88 83 ASN A CA 1
ATOM 651 C C . ASN A 1 83 ? 20.139 5.226 -37.963 1.00 87.88 83 ASN A C 1
ATOM 653 O O . ASN A 1 83 ? 21.237 5.784 -37.971 1.00 87.88 83 ASN A O 1
ATOM 657 N N . TYR A 1 84 ? 20.001 3.957 -37.559 1.00 89.06 84 TYR A N 1
ATOM 658 C CA . TYR A 1 84 ? 21.129 3.101 -37.186 1.00 89.06 84 TYR A CA 1
ATOM 659 C C . TYR A 1 84 ? 21.430 2.048 -38.257 1.00 89.06 84 TYR A C 1
ATOM 661 O O . TYR A 1 84 ? 20.602 1.192 -38.562 1.00 89.06 84 TYR A O 1
ATOM 669 N N . GLU A 1 85 ? 22.666 2.058 -38.756 1.00 91.44 85 GLU A N 1
ATOM 670 C CA . GLU A 1 85 ? 23.226 0.975 -39.573 1.00 91.44 85 GLU A CA 1
ATOM 671 C C . GLU A 1 85 ? 23.313 -0.337 -38.781 1.00 91.44 85 GLU A C 1
ATOM 673 O O . GLU A 1 85 ? 23.377 -0.326 -37.551 1.00 91.44 85 GLU A O 1
ATOM 678 N N . ALA A 1 86 ? 23.396 -1.482 -39.468 1.00 86.25 86 ALA A N 1
ATOM 679 C CA . ALA A 1 86 ? 23.356 -2.812 -38.840 1.00 86.25 86 ALA A CA 1
ATOM 680 C C . ALA A 1 86 ? 24.336 -2.985 -37.658 1.00 86.25 86 ALA A C 1
ATOM 682 O O . ALA A 1 86 ? 23.978 -3.578 -36.638 1.00 86.25 86 ALA A O 1
ATOM 683 N N . ALA A 1 87 ? 25.546 -2.422 -37.763 1.00 84.81 87 ALA A N 1
ATOM 684 C CA . ALA A 1 87 ? 26.552 -2.459 -36.701 1.00 84.81 87 ALA A CA 1
ATOM 685 C C . ALA A 1 87 ? 26.156 -1.632 -35.457 1.00 84.81 87 ALA A C 1
ATOM 687 O O . ALA A 1 87 ? 26.426 -2.045 -34.331 1.00 84.81 87 ALA A O 1
ATOM 688 N N . GLY A 1 88 ? 25.488 -0.488 -35.644 1.00 91.31 88 GLY A N 1
ATOM 689 C CA . GLY A 1 88 ? 25.008 0.375 -34.556 1.00 91.31 88 GLY A CA 1
ATOM 690 C C . GLY A 1 88 ? 23.639 -0.036 -34.006 1.00 91.31 88 GLY A C 1
ATOM 691 O O . GLY A 1 88 ? 23.346 0.193 -32.832 1.00 91.31 88 GLY A O 1
ATOM 692 N N . LEU A 1 89 ? 22.819 -0.702 -34.823 1.00 95.19 89 LEU A N 1
ATOM 693 C CA . LEU A 1 89 ? 21.459 -1.112 -34.477 1.00 95.19 89 LEU A CA 1
ATOM 694 C C . LEU A 1 89 ? 21.436 -2.121 -33.325 1.00 95.19 89 LEU A C 1
ATOM 696 O O . LEU A 1 89 ? 20.564 -2.053 -32.460 1.00 95.19 89 LEU A O 1
ATOM 700 N N . ALA A 1 90 ? 22.398 -3.047 -33.281 1.00 93.69 90 ALA A N 1
ATOM 701 C CA . ALA A 1 90 ? 22.500 -4.018 -32.193 1.00 93.69 90 ALA A CA 1
ATOM 702 C C . ALA A 1 90 ? 22.743 -3.329 -30.839 1.00 93.69 90 ALA A C 1
ATOM 704 O O . ALA A 1 90 ? 22.029 -3.599 -29.873 1.00 93.69 90 ALA A O 1
ATOM 705 N N . ALA A 1 91 ? 23.694 -2.391 -30.783 1.00 93.94 91 ALA A N 1
ATOM 706 C CA . ALA A 1 91 ? 23.967 -1.609 -29.579 1.00 93.94 91 ALA A CA 1
ATOM 707 C C . ALA A 1 91 ? 22.759 -0.747 -29.184 1.00 93.94 91 ALA A C 1
ATOM 709 O O . ALA A 1 91 ? 22.385 -0.693 -28.012 1.00 93.94 91 ALA A O 1
ATOM 710 N N . ARG A 1 92 ? 22.094 -0.131 -30.169 1.00 96.06 92 ARG A N 1
ATOM 711 C CA . ARG A 1 92 ? 20.905 0.685 -29.927 1.00 96.06 92 ARG A CA 1
ATOM 712 C C . ARG A 1 92 ? 19.749 -0.119 -29.330 1.00 96.06 92 ARG A C 1
ATOM 714 O O . ARG A 1 92 ? 19.145 0.339 -28.367 1.00 96.06 92 ARG A O 1
ATOM 721 N N . LYS A 1 93 ? 19.477 -1.328 -29.832 1.00 96.31 93 LYS A N 1
ATOM 722 C CA . LYS A 1 93 ? 18.444 -2.218 -29.269 1.00 96.31 93 LYS A CA 1
ATOM 723 C C . LYS A 1 93 ? 18.687 -2.528 -27.793 1.00 96.31 93 LYS A C 1
ATOM 725 O O . LYS A 1 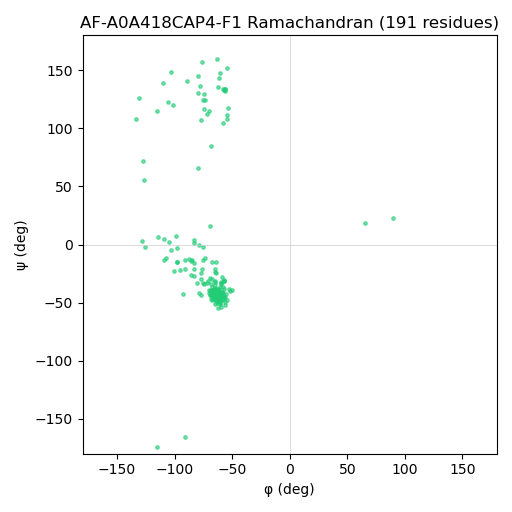93 ? 17.734 -2.563 -27.024 1.00 96.31 93 LYS A O 1
ATOM 730 N N . VAL A 1 94 ? 19.945 -2.713 -27.388 1.00 96.31 94 VAL A N 1
ATOM 731 C CA . VAL A 1 94 ? 20.301 -2.937 -25.977 1.00 96.31 94 VAL A CA 1
ATOM 732 C C . VAL A 1 94 ? 20.018 -1.694 -25.130 1.00 96.31 94 VAL A C 1
ATOM 734 O O . VAL A 1 94 ? 19.477 -1.819 -24.035 1.00 96.31 94 VAL A O 1
ATOM 737 N N . ILE A 1 95 ? 20.341 -0.500 -25.639 1.00 96.50 95 ILE A N 1
ATOM 738 C CA . ILE A 1 95 ? 20.063 0.771 -24.953 1.00 96.50 95 ILE A CA 1
ATOM 739 C C . ILE A 1 95 ? 18.555 0.966 -24.769 1.00 96.50 95 ILE A C 1
ATOM 741 O O . ILE A 1 95 ? 18.115 1.228 -23.652 1.00 96.50 95 ILE A O 1
ATOM 745 N N . VAL A 1 96 ? 17.768 0.781 -25.833 1.00 97.81 96 VAL A N 1
ATOM 746 C CA . VAL A 1 96 ? 16.305 0.923 -25.784 1.00 97.81 96 VAL A CA 1
ATOM 747 C C . VAL A 1 96 ? 15.685 -0.108 -24.842 1.00 97.81 96 VAL A C 1
ATOM 749 O O . VAL A 1 96 ? 14.924 0.266 -23.958 1.00 97.81 96 VAL A O 1
ATOM 752 N N . ALA A 1 97 ? 16.065 -1.386 -24.942 1.00 97.62 97 ALA A N 1
ATOM 753 C CA . ALA A 1 97 ? 15.551 -2.429 -24.051 1.00 97.62 97 ALA A CA 1
ATOM 754 C C . ALA A 1 97 ? 15.879 -2.150 -22.575 1.00 97.62 97 ALA A C 1
ATOM 756 O O . ALA A 1 97 ? 15.064 -2.411 -21.687 1.00 97.62 97 ALA A O 1
ATOM 757 N N . LYS A 1 98 ? 17.066 -1.594 -22.302 1.00 97.69 98 LYS A N 1
ATOM 758 C CA . LYS A 1 98 ? 17.434 -1.161 -20.955 1.00 97.69 98 LYS A CA 1
ATOM 759 C C . LYS A 1 98 ? 16.565 0.006 -20.488 1.00 97.69 98 LYS A C 1
ATOM 761 O O . LYS A 1 98 ? 16.054 -0.065 -19.376 1.00 97.69 98 LYS A O 1
ATOM 766 N N . ALA A 1 99 ? 16.369 1.028 -21.322 1.00 97.75 99 ALA A N 1
ATOM 767 C CA . ALA A 1 99 ? 15.510 2.166 -20.999 1.00 97.75 99 ALA A CA 1
ATOM 768 C C . ALA A 1 99 ? 14.074 1.712 -20.690 1.00 97.75 99 ALA A C 1
ATOM 770 O O . ALA A 1 99 ? 13.537 2.050 -19.643 1.00 97.75 99 ALA A O 1
ATOM 771 N N . GLU A 1 100 ? 13.493 0.850 -21.527 1.00 97.94 100 GLU A N 1
ATOM 772 C CA . GLU A 1 100 ? 12.160 0.278 -21.298 1.00 97.94 100 GLU A CA 1
ATOM 773 C C . GLU A 1 100 ? 12.080 -0.492 -19.978 1.00 97.94 100 GLU A C 1
ATOM 775 O O . GLU A 1 100 ? 11.139 -0.312 -19.202 1.00 97.94 100 GLU A O 1
ATOM 780 N N . SER A 1 101 ? 13.079 -1.336 -19.704 1.00 97.88 101 SER A N 1
ATOM 781 C CA . SER A 1 101 ? 13.150 -2.099 -18.460 1.00 97.88 101 SER A CA 1
ATOM 782 C C . SER A 1 101 ? 13.292 -1.193 -17.237 1.00 97.88 101 SER A C 1
ATOM 784 O O . SER A 1 101 ? 12.670 -1.466 -16.212 1.00 97.88 101 SER A O 1
ATOM 786 N N . ASP A 1 102 ? 14.119 -0.150 -17.310 1.00 97.81 102 ASP A N 1
ATOM 787 C CA . ASP A 1 102 ? 14.362 0.772 -16.201 1.00 97.81 102 ASP A CA 1
ATOM 788 C C . ASP A 1 102 ? 13.143 1.657 -15.920 1.00 97.81 102 ASP A C 1
ATOM 790 O O . ASP A 1 102 ? 12.759 1.796 -14.754 1.00 97.81 102 ASP A O 1
ATOM 794 N N . THR A 1 103 ? 12.483 2.167 -16.962 1.00 97.25 103 THR A N 1
ATOM 795 C CA . THR A 1 103 ? 11.236 2.937 -16.851 1.00 97.25 103 THR A CA 1
ATOM 796 C C . THR A 1 103 ? 10.120 2.079 -16.261 1.00 97.25 103 THR A C 1
ATOM 798 O O . THR A 1 103 ? 9.515 2.452 -15.256 1.00 97.25 103 THR A O 1
ATOM 801 N N . LEU A 1 104 ? 9.896 0.879 -16.810 1.00 97.88 104 LEU A N 1
ATOM 802 C CA . LEU A 1 104 ? 8.860 -0.032 -16.322 1.00 97.88 104 LEU A CA 1
ATOM 803 C C . LEU A 1 104 ? 9.104 -0.452 -14.870 1.00 97.88 104 LEU A C 1
ATOM 805 O O . LEU A 1 104 ? 8.170 -0.471 -14.065 1.00 97.88 104 LEU A O 1
ATOM 809 N N . ARG A 1 105 ? 10.354 -0.784 -14.522 1.00 97.12 105 ARG A N 1
ATOM 810 C CA . ARG A 1 105 ? 10.742 -1.160 -13.157 1.00 97.12 105 ARG A CA 1
ATOM 811 C C . ARG A 1 105 ? 10.494 -0.014 -12.184 1.00 97.12 105 ARG A C 1
ATOM 813 O O . ARG A 1 105 ? 9.877 -0.242 -11.150 1.00 97.12 105 ARG A O 1
ATOM 820 N N . THR A 1 106 ? 10.961 1.188 -12.513 1.00 97.06 106 THR A N 1
ATOM 821 C CA . THR A 1 106 ? 10.807 2.376 -11.660 1.00 97.06 106 THR A CA 1
ATOM 822 C C . THR A 1 106 ? 9.330 2.680 -11.427 1.00 97.06 106 THR A C 1
ATOM 824 O O . THR A 1 106 ? 8.886 2.656 -10.281 1.00 97.06 106 THR A O 1
ATOM 827 N N . ALA A 1 107 ? 8.544 2.805 -12.500 1.00 95.12 107 ALA A N 1
ATOM 828 C CA . ALA A 1 107 ? 7.118 3.107 -12.404 1.00 95.12 107 ALA A CA 1
ATOM 829 C C . ALA A 1 107 ? 6.326 2.028 -11.643 1.00 95.12 107 ALA A C 1
ATOM 831 O O . ALA A 1 107 ? 5.430 2.342 -10.857 1.00 95.12 107 ALA A O 1
ATOM 832 N N . THR A 1 108 ? 6.664 0.746 -11.839 1.00 95.62 108 THR A N 1
ATOM 833 C CA . THR A 1 108 ? 6.031 -0.363 -11.105 1.00 95.62 108 THR A CA 1
ATOM 834 C C . THR A 1 108 ? 6.334 -0.281 -9.609 1.00 95.62 108 THR A C 1
ATOM 836 O O . THR A 1 108 ? 5.420 -0.425 -8.797 1.00 95.62 108 THR A O 1
ATOM 839 N N . THR A 1 109 ? 7.595 -0.044 -9.232 1.00 95.31 109 THR A N 1
ATOM 840 C CA . THR A 1 109 ? 8.004 0.059 -7.823 1.00 95.31 109 THR A CA 1
ATOM 841 C C . THR A 1 109 ? 7.343 1.250 -7.138 1.00 95.31 109 THR A C 1
ATOM 843 O O . THR A 1 109 ? 6.731 1.075 -6.087 1.00 95.31 109 THR A O 1
ATOM 846 N N . GLU A 1 110 ? 7.387 2.431 -7.754 1.00 94.25 110 GLU A N 1
ATOM 847 C CA . GLU A 1 110 ? 6.767 3.645 -7.207 1.00 94.25 110 GLU A CA 1
ATOM 848 C C . GLU A 1 110 ? 5.256 3.467 -7.033 1.00 94.25 110 GLU A C 1
ATOM 850 O O . GLU A 1 110 ? 4.710 3.736 -5.963 1.00 94.25 110 GLU A O 1
ATOM 855 N N . THR A 1 111 ? 4.581 2.906 -8.043 1.00 91.75 111 THR A N 1
ATOM 856 C CA . THR A 1 111 ? 3.144 2.607 -7.958 1.00 91.75 111 THR A CA 1
ATOM 857 C C . THR A 1 111 ? 2.843 1.620 -6.831 1.00 91.75 111 THR A C 1
ATOM 859 O O . THR A 1 111 ? 1.861 1.781 -6.101 1.00 91.75 111 THR A O 1
ATOM 862 N N . GLN A 1 112 ? 3.666 0.578 -6.680 1.00 92.31 112 GLN A N 1
ATOM 863 C CA . GLN A 1 112 ? 3.501 -0.411 -5.621 1.00 92.31 112 GLN A CA 1
ATOM 864 C C . GLN A 1 112 ? 3.623 0.242 -4.238 1.00 92.31 112 GLN A C 1
ATOM 866 O O . GLN A 1 112 ? 2.783 -0.007 -3.370 1.00 92.31 112 GLN A O 1
ATOM 871 N N . GLU A 1 113 ? 4.646 1.070 -4.032 1.00 91.94 113 GLU A N 1
ATOM 872 C CA . GLU A 1 113 ? 4.878 1.781 -2.774 1.00 91.94 113 GLU A CA 1
ATOM 873 C C . GLU A 1 113 ? 3.749 2.763 -2.459 1.00 91.94 113 GLU A C 1
ATOM 875 O O . GLU A 1 113 ? 3.219 2.748 -1.345 1.00 91.94 113 GLU A O 1
ATOM 880 N N . GLU A 1 114 ? 3.322 3.555 -3.443 1.00 90.38 114 GLU A N 1
ATOM 881 C CA . GLU A 1 114 ? 2.254 4.541 -3.294 1.00 90.38 114 GLU A CA 1
ATOM 882 C C . GLU A 1 114 ? 0.923 3.877 -2.924 1.00 90.38 114 GLU A C 1
ATOM 884 O O . GLU A 1 114 ? 0.305 4.226 -1.912 1.00 90.38 114 GLU A O 1
ATOM 889 N N . VAL A 1 115 ? 0.480 2.896 -3.719 1.00 87.69 115 VAL A N 1
ATOM 890 C CA . VAL A 1 115 ? -0.801 2.209 -3.499 1.00 87.69 115 VAL A CA 1
ATOM 891 C C . VAL A 1 115 ? -0.786 1.483 -2.158 1.00 87.69 115 VAL A C 1
ATOM 893 O O . VAL A 1 115 ? -1.765 1.545 -1.411 1.00 87.69 115 VAL A O 1
ATOM 896 N N . HIS A 1 116 ? 0.329 0.837 -1.811 1.00 89.31 116 HIS A N 1
ATOM 897 C CA . HIS A 1 116 ? 0.439 0.139 -0.538 1.00 89.31 116 HIS A CA 1
ATOM 898 C C . HIS A 1 116 ? 0.441 1.107 0.653 1.00 89.31 116 HIS A C 1
ATOM 900 O O . HIS A 1 116 ? -0.247 0.864 1.645 1.00 89.31 116 HIS A O 1
ATOM 906 N N . SER A 1 117 ? 1.170 2.221 0.553 1.00 89.81 117 SER A N 1
ATOM 907 C CA . SER A 1 117 ? 1.203 3.258 1.588 1.00 89.81 117 SER A CA 1
ATOM 908 C C . SER A 1 117 ? -0.182 3.863 1.821 1.00 89.81 117 SER A C 1
ATOM 910 O O . SER A 1 117 ? -0.647 3.924 2.961 1.00 89.81 117 SER A O 1
ATOM 912 N N . LYS A 1 118 ? -0.898 4.199 0.740 1.00 89.00 118 LYS A N 1
ATOM 913 C CA . LYS A 1 118 ? -2.280 4.689 0.807 1.00 89.00 118 LYS A CA 1
ATOM 914 C C . LYS A 1 118 ? -3.212 3.680 1.463 1.00 89.00 118 LYS A C 1
ATOM 916 O O . LYS A 1 118 ? -3.986 4.058 2.332 1.00 89.00 118 LYS A O 1
ATOM 921 N N . ALA A 1 119 ? -3.115 2.400 1.105 1.00 88.56 119 ALA A N 1
ATOM 922 C CA . ALA A 1 119 ? -3.945 1.360 1.706 1.00 88.56 119 ALA A CA 1
ATOM 923 C C . ALA A 1 119 ? -3.701 1.205 3.220 1.00 88.56 119 ALA A C 1
ATOM 925 O O . ALA A 1 119 ? -4.659 1.057 3.978 1.00 88.56 119 ALA A O 1
ATOM 926 N N . ARG A 1 120 ? -2.446 1.320 3.681 1.00 91.12 120 ARG A N 1
ATOM 927 C CA . ARG A 1 120 ? -2.131 1.336 5.121 1.00 91.12 120 ARG A CA 1
ATOM 928 C C . ARG A 1 120 ? -2.686 2.575 5.818 1.00 91.12 120 ARG A C 1
ATOM 930 O O . ARG A 1 120 ? -3.333 2.441 6.851 1.00 91.12 120 ARG A O 1
ATOM 937 N N . ALA A 1 121 ? -2.487 3.764 5.250 1.00 91.00 121 ALA A N 1
ATOM 938 C CA . ALA A 1 121 ? -3.023 5.005 5.814 1.00 91.00 121 ALA A CA 1
ATOM 939 C C . ALA A 1 121 ? -4.555 4.952 5.936 1.00 91.00 121 ALA A C 1
ATOM 941 O O . ALA A 1 121 ? -5.127 5.327 6.955 1.00 91.00 121 ALA A O 1
ATOM 942 N N . ASN A 1 122 ? -5.203 4.399 4.919 1.00 90.88 122 ASN A N 1
ATOM 943 C CA . ASN A 1 122 ? -6.632 4.148 4.872 1.00 90.88 122 ASN A CA 1
ATOM 944 C C . ASN A 1 122 ? -7.111 3.187 5.973 1.00 90.88 122 ASN A C 1
ATOM 946 O O . ASN A 1 122 ? -8.085 3.489 6.659 1.00 90.88 122 ASN A O 1
ATOM 950 N N . ALA A 1 123 ? -6.405 2.075 6.196 1.00 91.81 123 ALA A N 1
ATOM 951 C CA . ALA A 1 123 ? -6.712 1.147 7.284 1.00 91.81 123 ALA A CA 1
ATOM 952 C C . ALA A 1 123 ? -6.538 1.804 8.668 1.00 91.81 123 ALA A C 1
ATOM 954 O O . ALA A 1 123 ? -7.380 1.612 9.548 1.00 91.81 123 ALA A O 1
ATOM 955 N N . VAL A 1 124 ? -5.496 2.624 8.865 1.00 92.56 124 VAL A N 1
ATOM 956 C CA . VAL A 1 124 ? -5.328 3.421 10.096 1.00 92.56 124 VAL A CA 1
ATOM 957 C C . VAL A 1 124 ? -6.504 4.375 10.283 1.00 92.56 124 VAL A C 1
ATOM 959 O O . VAL A 1 124 ? -7.124 4.383 11.343 1.00 92.56 124 VAL A O 1
ATOM 962 N N . GLN A 1 125 ? -6.842 5.164 9.261 1.00 92.25 125 GLN A N 1
ATOM 963 C CA . GLN A 1 125 ? -7.932 6.137 9.342 1.00 92.25 125 GLN A CA 1
ATOM 964 C C . GLN A 1 125 ? -9.276 5.468 9.618 1.00 92.25 125 GLN A C 1
ATOM 966 O O . GLN A 1 125 ? -10.046 5.970 10.436 1.00 92.25 125 GLN A O 1
ATOM 971 N N . TYR A 1 126 ? -9.543 4.322 8.992 1.00 93.12 126 TYR A N 1
ATOM 972 C CA . TYR A 1 126 ? -10.747 3.547 9.254 1.00 93.12 126 TYR A CA 1
ATOM 973 C C . TYR A 1 126 ? -10.810 3.081 10.714 1.00 93.12 126 TYR A C 1
ATOM 975 O O . TYR A 1 126 ? -11.820 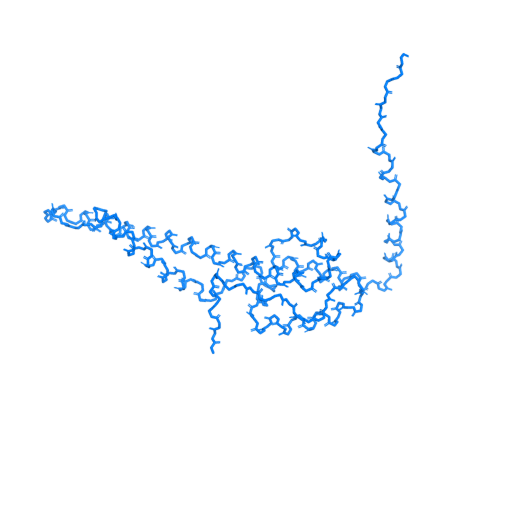3.297 11.385 1.00 93.12 126 TYR A O 1
ATOM 983 N N . LEU A 1 127 ? -9.708 2.546 11.246 1.00 93.62 127 LEU A N 1
ATOM 984 C CA . LEU A 1 127 ? -9.618 2.133 12.646 1.00 93.62 127 LEU A CA 1
ATOM 985 C C . LEU A 1 127 ? -9.812 3.322 13.602 1.00 93.62 127 LEU A C 1
ATOM 987 O O . LEU A 1 127 ? -10.688 3.275 14.464 1.00 93.62 127 LEU A O 1
ATOM 991 N N . LEU A 1 128 ? -9.103 4.435 13.389 1.00 92.44 128 LEU A N 1
ATOM 992 C CA . LEU A 1 128 ? -9.263 5.665 14.176 1.00 92.44 128 LEU A CA 1
ATOM 993 C C . LEU A 1 128 ? -10.685 6.240 14.091 1.00 92.44 128 LEU A C 1
ATOM 995 O O . LEU A 1 128 ? -11.176 6.832 15.058 1.00 92.44 128 LEU A O 1
ATOM 999 N N . SER A 1 129 ? -11.364 6.076 12.952 1.00 93.12 129 SER A N 1
ATOM 1000 C CA . SER A 1 129 ? -12.744 6.536 12.777 1.00 93.12 129 SER A CA 1
ATOM 1001 C C . SER A 1 129 ? -13.726 5.813 13.702 1.00 93.12 129 SER A C 1
ATOM 1003 O O . SER A 1 129 ? -14.734 6.400 14.084 1.00 93.12 129 SER A O 1
ATOM 1005 N N . SER A 1 130 ? -13.379 4.601 14.145 1.00 93.81 130 SER A N 1
ATOM 1006 C CA . SER A 1 130 ? -14.174 3.818 15.092 1.00 93.81 130 SER A CA 1
ATOM 1007 C C . SER A 1 130 ? -14.024 4.248 16.557 1.00 93.81 130 SER A C 1
ATOM 1009 O O . SER A 1 130 ? -14.657 3.660 17.431 1.00 93.81 130 SER A O 1
ATOM 1011 N N . PHE A 1 131 ? -13.199 5.261 16.846 1.00 92.12 131 PHE A N 1
ATOM 1012 C CA . PHE A 1 131 ? -12.928 5.734 18.206 1.00 92.12 131 PHE A CA 1
ATOM 1013 C C . PHE A 1 131 ? -13.670 7.021 18.536 1.00 92.12 131 PHE A C 1
ATOM 1015 O O . PHE A 1 131 ? -13.833 7.904 17.685 1.00 92.12 131 PHE A O 1
ATOM 1022 N N . ALA A 1 132 ? -14.030 7.161 19.814 1.00 89.31 132 ALA A N 1
ATOM 1023 C CA . ALA A 1 132 ? -14.489 8.424 20.362 1.00 89.31 132 ALA A CA 1
ATOM 1024 C C . ALA A 1 132 ? -13.369 9.472 20.213 1.00 89.31 132 ALA A C 1
ATOM 1026 O O . ALA A 1 132 ? -12.190 9.115 20.316 1.00 89.31 132 ALA A O 1
ATOM 1027 N N . PRO A 1 133 ? -13.687 10.765 20.009 1.00 88.81 133 PRO A N 1
ATOM 1028 C CA . PRO A 1 133 ? -12.668 11.794 19.792 1.00 88.81 133 PRO A CA 1
ATOM 1029 C C . PRO A 1 133 ? -11.571 11.822 20.865 1.00 88.81 133 PRO A C 1
ATOM 1031 O O . PRO A 1 133 ? -10.398 11.946 20.531 1.00 88.81 133 PRO A O 1
ATOM 1034 N N . SER A 1 134 ? -11.936 11.628 22.136 1.00 82.06 134 SER A N 1
ATOM 1035 C CA . SER A 1 134 ? -11.005 11.587 23.272 1.00 82.06 134 SER A CA 1
ATOM 1036 C C . SER A 1 134 ? -10.065 10.378 23.267 1.00 82.06 134 SER A C 1
ATOM 1038 O O . SER A 1 134 ? -8.949 10.464 23.771 1.00 82.06 134 SER A O 1
ATOM 1040 N N . VAL A 1 135 ? -10.500 9.248 22.706 1.00 84.81 135 VAL A N 1
ATOM 1041 C CA . VAL A 1 135 ? -9.656 8.061 22.524 1.00 84.81 135 VAL A CA 1
ATOM 1042 C C . VAL A 1 135 ? -8.748 8.262 21.320 1.00 84.81 135 VAL A C 1
ATOM 1044 O O . VAL A 1 135 ? -7.562 7.954 21.391 1.00 84.81 135 VAL A O 1
ATOM 1047 N N . ARG A 1 136 ? -9.274 8.833 20.230 1.00 86.12 136 ARG A N 1
ATOM 1048 C CA . ARG A 1 136 ? -8.530 9.055 18.985 1.00 86.12 136 ARG A CA 1
ATOM 1049 C C . ARG A 1 136 ? -7.251 9.864 19.195 1.00 86.12 136 ARG A C 1
ATOM 1051 O O . ARG A 1 136 ? -6.224 9.468 18.663 1.00 86.12 136 ARG A O 1
ATOM 1058 N N . THR A 1 137 ? -7.285 10.922 20.006 1.00 80.56 137 THR A N 1
ATOM 1059 C CA . THR A 1 137 ? -6.107 11.770 20.287 1.00 80.56 137 THR A CA 1
ATOM 1060 C C . THR A 1 137 ? -4.968 11.044 21.003 1.00 80.56 137 THR A C 1
ATOM 1062 O O . THR A 1 137 ? -3.862 11.562 21.076 1.00 80.56 137 THR A O 1
ATOM 1065 N N . VAL A 1 138 ? -5.218 9.863 21.577 1.00 83.25 138 VAL A N 1
ATOM 1066 C CA . VAL A 1 138 ? -4.163 9.044 22.197 1.00 83.25 138 VAL A CA 1
ATOM 1067 C C . VAL A 1 138 ? -3.418 8.202 21.156 1.00 83.25 138 VAL A C 1
ATOM 1069 O O . VAL A 1 138 ? -2.293 7.772 21.394 1.00 83.25 138 VAL A O 1
ATOM 1072 N N . TRP A 1 139 ? -4.036 7.965 19.999 1.00 83.69 139 TRP A N 1
ATOM 1073 C CA . TRP A 1 139 ? -3.602 6.962 19.028 1.00 83.69 139 TRP A CA 1
ATOM 1074 C C . TRP A 1 139 ? -3.380 7.513 17.616 1.00 83.69 139 TRP A C 1
ATOM 1076 O O . TRP A 1 139 ? -2.982 6.769 16.723 1.00 83.69 139 TRP A O 1
ATOM 1086 N N . ASP A 1 140 ? -3.636 8.799 17.393 1.00 82.31 140 ASP A N 1
ATOM 1087 C CA . ASP A 1 140 ? -3.552 9.443 16.078 1.00 82.31 140 ASP A CA 1
ATOM 1088 C C . ASP A 1 140 ? -2.123 9.545 15.519 1.00 82.31 140 ASP A C 1
ATOM 1090 O O . ASP A 1 140 ? -1.944 9.743 14.319 1.00 82.31 140 ASP A O 1
ATOM 1094 N N . SER A 1 141 ? -1.111 9.340 16.364 1.00 87.56 141 SER A N 1
ATOM 1095 C CA . SER A 1 141 ? 0.299 9.274 15.973 1.00 87.56 141 SER A CA 1
ATOM 1096 C C . SER A 1 141 ? 0.696 7.961 15.285 1.00 87.56 141 SER A C 1
ATOM 1098 O O . SER A 1 141 ? 1.770 7.884 14.682 1.00 87.56 141 SER A O 1
ATOM 1100 N N . TYR A 1 142 ? -0.144 6.922 15.339 1.00 87.38 142 TYR A N 1
ATOM 1101 C CA . TYR A 1 142 ? 0.161 5.638 14.715 1.00 87.38 142 TYR A CA 1
ATOM 1102 C C . TYR A 1 142 ? 0.006 5.702 13.195 1.00 87.38 142 TYR A C 1
ATOM 1104 O O . TYR A 1 142 ? -1.035 6.078 12.668 1.00 87.38 142 TYR A O 1
ATOM 1112 N N . THR A 1 143 ? 1.028 5.237 12.478 1.00 87.69 143 THR A N 1
ATOM 1113 C CA . THR A 1 143 ? 1.028 5.132 11.006 1.00 87.69 143 THR A CA 1
ATOM 1114 C C . THR A 1 143 ? 0.950 3.689 10.506 1.00 87.69 143 THR A C 1
ATOM 1116 O O . THR A 1 143 ? 0.676 3.449 9.329 1.00 87.69 143 THR A O 1
ATOM 1119 N N . SER A 1 144 ? 1.172 2.718 11.396 1.00 91.06 144 SER A N 1
ATOM 1120 C CA . SER A 1 144 ? 1.075 1.289 11.104 1.00 91.06 144 SER A CA 1
ATOM 1121 C C . SER A 1 144 ? -0.256 0.730 11.622 1.00 91.06 144 SER A C 1
ATOM 1123 O O . SER A 1 144 ? -0.484 0.775 12.835 1.00 91.06 144 SER A O 1
ATOM 1125 N N . PRO A 1 145 ? -1.114 0.167 10.745 1.00 92.94 145 PRO A N 1
ATOM 1126 C CA . PRO A 1 145 ? -2.377 -0.442 11.157 1.00 92.94 145 PRO A CA 1
ATOM 1127 C C . PRO A 1 145 ? -2.185 -1.565 12.178 1.00 92.94 145 PRO A C 1
ATOM 1129 O O . PRO A 1 145 ? -2.900 -1.608 13.173 1.00 92.94 145 PRO A O 1
ATOM 1132 N N . SER A 1 146 ? -1.200 -2.444 11.963 1.00 92.69 146 SER A N 1
ATOM 1133 C CA . SER A 1 146 ? -0.951 -3.588 12.841 1.00 92.69 146 SER A CA 1
ATOM 1134 C C . SER A 1 146 ? -0.436 -3.165 14.214 1.00 92.69 146 SER A C 1
ATOM 1136 O O . SER A 1 146 ? -0.857 -3.721 15.220 1.00 92.69 146 SER A O 1
ATOM 1138 N N . LEU A 1 147 ? 0.444 -2.156 14.284 1.00 92.69 147 LEU A N 1
ATOM 1139 C CA . LEU A 1 147 ? 0.923 -1.645 15.574 1.00 92.69 147 LEU A CA 1
ATOM 1140 C C . LEU A 1 147 ? -0.197 -0.953 16.348 1.00 92.69 147 LEU A C 1
ATOM 1142 O O . LEU A 1 147 ? -0.297 -1.140 17.555 1.00 92.69 147 LEU A O 1
ATOM 1146 N N . LEU A 1 148 ? -1.047 -0.188 15.654 1.00 92.69 148 LEU A N 1
ATOM 1147 C CA . LEU A 1 148 ? -2.211 0.438 16.272 1.00 92.69 148 LEU A CA 1
ATOM 1148 C C . LEU A 1 148 ? -3.162 -0.624 16.833 1.00 92.69 148 LEU A C 1
ATOM 1150 O O . LEU A 1 148 ? -3.561 -0.539 17.990 1.00 92.69 148 LEU A O 1
ATOM 1154 N N . TRP A 1 149 ? -3.475 -1.647 16.034 1.00 93.25 149 TRP A N 1
ATOM 1155 C CA . TRP A 1 149 ? -4.300 -2.773 16.460 1.00 93.25 149 TRP A CA 1
ATOM 1156 C C . TRP A 1 149 ? -3.732 -3.465 17.704 1.00 93.25 149 TRP A C 1
ATOM 1158 O O . TRP A 1 149 ? -4.432 -3.579 18.709 1.00 93.25 149 TRP A O 1
ATOM 1168 N N . THR A 1 150 ? -2.451 -3.843 17.684 1.00 91.19 150 THR A N 1
ATOM 1169 C CA . THR A 1 150 ? -1.781 -4.471 18.833 1.00 91.19 150 THR A CA 1
ATOM 1170 C C . THR A 1 150 ? -1.827 -3.591 20.078 1.00 91.19 150 THR A C 1
ATOM 1172 O O . THR A 1 150 ? -2.182 -4.084 21.143 1.00 91.19 150 THR A O 1
ATOM 1175 N N . ALA A 1 151 ? -1.547 -2.292 19.960 1.00 88.31 151 ALA A N 1
ATOM 1176 C CA . ALA A 1 151 ? -1.540 -1.390 21.110 1.00 88.31 151 ALA A CA 1
ATOM 1177 C C . ALA A 1 151 ? -2.932 -1.237 21.756 1.00 88.31 151 ALA A C 1
ATOM 1179 O O . ALA A 1 151 ? -3.052 -1.079 22.973 1.00 88.31 151 ALA A O 1
ATOM 1180 N N . ILE A 1 152 ? -4.001 -1.325 20.958 1.00 88.12 152 ILE A N 1
ATOM 1181 C CA . ILE A 1 152 ? -5.378 -1.359 21.466 1.00 88.12 152 ILE A CA 1
ATOM 1182 C C . ILE A 1 152 ? -5.625 -2.664 22.224 1.00 88.12 152 ILE A C 1
ATOM 1184 O O . ILE A 1 152 ? -6.140 -2.622 23.342 1.00 88.12 152 ILE A O 1
ATOM 1188 N N . LEU A 1 153 ? -5.249 -3.812 21.648 1.00 87.56 153 LEU A N 1
ATOM 1189 C CA . LEU A 1 153 ? -5.412 -5.107 22.313 1.00 87.56 153 LEU A CA 1
ATOM 1190 C C . LEU A 1 153 ? -4.619 -5.162 23.621 1.00 87.56 153 LEU A C 1
ATOM 1192 O O . LEU A 1 153 ? -5.171 -5.536 24.648 1.00 87.56 153 LEU A O 1
ATOM 1196 N N . GLU A 1 154 ? -3.366 -4.712 23.635 1.00 84.56 154 GLU A N 1
ATOM 1197 C CA . GLU A 1 154 ? -2.569 -4.616 24.862 1.00 84.56 154 GLU A CA 1
ATOM 1198 C C . GLU A 1 154 ? -3.273 -3.746 25.903 1.00 84.56 154 GLU A C 1
ATOM 1200 O O . GLU A 1 154 ? -3.435 -4.149 27.056 1.00 84.56 154 GLU A O 1
ATOM 1205 N N . ARG A 1 155 ? -3.793 -2.583 25.496 1.00 81.19 155 ARG A N 1
ATOM 1206 C CA . ARG A 1 155 ? -4.453 -1.694 26.444 1.00 81.19 155 ARG A CA 1
ATOM 1207 C C . ARG A 1 155 ? -5.724 -2.292 27.041 1.00 81.19 155 ARG A C 1
ATOM 1209 O O . ARG A 1 155 ? -5.960 -2.120 28.231 1.00 81.19 155 ARG A O 1
ATOM 1216 N N . TYR A 1 156 ? -6.573 -2.926 26.239 1.00 78.25 156 TYR A N 1
ATOM 1217 C CA . TYR A 1 156 ? -7.901 -3.345 26.694 1.00 78.25 156 TYR A CA 1
ATOM 1218 C C . TYR A 1 156 ? -8.000 -4.828 27.058 1.00 78.25 156 TYR A C 1
ATOM 1220 O O . TYR A 1 156 ? -8.868 -5.183 27.847 1.00 78.25 156 TYR A O 1
ATOM 1228 N N . GLU A 1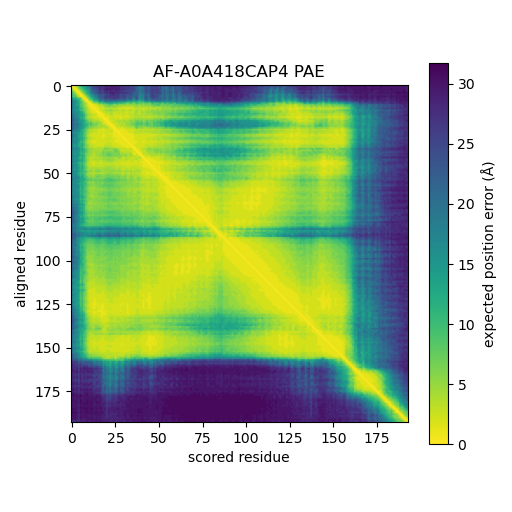 157 ? -7.141 -5.703 26.548 1.00 76.31 157 GLU A N 1
ATOM 1229 C CA . GLU A 1 157 ? -7.127 -7.125 26.917 1.00 76.31 157 GLU A CA 1
ATOM 1230 C C . GLU A 1 157 ? -6.157 -7.389 28.065 1.00 76.31 157 GLU A C 1
ATOM 1232 O O . GLU A 1 157 ? -6.517 -8.090 29.009 1.00 76.31 157 GLU A O 1
ATOM 1237 N N . VAL A 1 158 ? -4.961 -6.788 28.051 1.00 59.19 158 VAL A N 1
ATOM 1238 C CA . VAL A 1 158 ? -3.970 -7.027 29.112 1.00 59.19 158 VAL A CA 1
ATOM 1239 C C . VAL A 1 158 ? -4.336 -6.255 30.378 1.00 59.19 158 VAL A C 1
ATOM 1241 O O . VAL A 1 158 ? -4.324 -6.850 31.453 1.00 59.19 158 VAL A O 1
ATOM 1244 N N . HIS A 1 159 ? -4.751 -4.982 30.288 1.00 52.53 159 HIS A N 1
ATOM 1245 C CA . HIS A 1 159 ? -5.108 -4.213 31.492 1.00 52.53 159 HIS A CA 1
ATOM 1246 C C . HIS A 1 159 ? -6.481 -4.556 32.090 1.00 52.53 159 HIS A C 1
ATOM 1248 O O . HIS A 1 159 ? -6.650 -4.397 33.295 1.00 52.53 159 HIS A O 1
ATOM 1254 N N . ASN A 1 160 ? -7.441 -5.084 31.320 1.00 51.12 160 ASN A N 1
ATOM 1255 C CA . ASN A 1 160 ? -8.711 -5.567 31.894 1.00 51.12 160 ASN A CA 1
ATOM 1256 C C . ASN A 1 160 ? -8.616 -6.988 32.463 1.00 51.12 160 ASN A C 1
ATOM 1258 O O . ASN A 1 160 ? -9.483 -7.390 33.236 1.00 51.12 160 ASN A O 1
ATOM 1262 N N . ASN A 1 161 ? -7.567 -7.743 32.120 1.00 47.03 161 ASN A N 1
ATOM 1263 C CA . ASN A 1 161 ? -7.269 -9.023 32.762 1.00 47.03 161 ASN A CA 1
ATOM 1264 C C . ASN A 1 161 ? -6.491 -8.852 34.082 1.00 47.03 161 ASN A C 1
ATOM 1266 O O . ASN A 1 161 ? -6.193 -9.826 34.774 1.00 47.03 161 ASN A O 1
ATOM 1270 N N . VAL A 1 162 ? -6.210 -7.609 34.484 1.00 46.75 162 VAL A N 1
ATOM 1271 C CA . VAL A 1 162 ? -5.705 -7.280 35.816 1.00 46.75 162 VAL A CA 1
ATOM 1272 C C . VAL A 1 162 ? -6.863 -7.252 36.821 1.00 46.75 162 VAL A C 1
ATOM 1274 O O . VAL A 1 162 ? -7.205 -6.229 37.403 1.00 46.75 162 VAL A O 1
ATOM 1277 N N . ASN A 1 163 ? -7.469 -8.418 37.046 1.00 51.59 163 ASN A N 1
ATOM 1278 C CA . ASN A 1 163 ? -8.182 -8.694 38.296 1.00 51.59 163 ASN A CA 1
ATOM 1279 C C . ASN A 1 163 ? -7.214 -9.155 39.401 1.00 51.59 163 ASN A C 1
ATOM 1281 O O . ASN A 1 163 ? -7.652 -9.507 40.493 1.00 51.59 163 ASN A O 1
ATOM 1285 N N . ASP A 1 164 ? -5.903 -9.164 39.129 1.00 52.22 164 ASP A N 1
ATOM 1286 C CA . ASP A 1 164 ? -4.874 -9.347 40.144 1.00 52.22 164 ASP A CA 1
ATOM 1287 C C . ASP A 1 164 ? -4.800 -8.091 41.040 1.00 52.22 164 ASP A C 1
ATOM 1289 O O . ASP A 1 164 ? -4.419 -7.011 40.569 1.00 52.22 164 ASP A O 1
ATOM 1293 N N . PRO A 1 165 ? -5.133 -8.204 42.340 1.00 53.44 165 PRO A N 1
ATOM 1294 C CA . PRO A 1 165 ? -5.117 -7.073 43.264 1.00 53.44 165 PRO A CA 1
ATOM 1295 C C . PRO A 1 165 ? -3.737 -6.413 43.380 1.00 53.44 165 PRO A C 1
ATOM 1297 O O . PRO A 1 165 ? -3.645 -5.218 43.662 1.00 53.44 165 PRO A O 1
ATOM 1300 N N . THR A 1 166 ? -2.661 -7.170 43.152 1.00 55.47 166 THR A N 1
ATOM 1301 C CA . THR A 1 166 ? -1.274 -6.708 43.308 1.00 55.47 166 THR A CA 1
ATOM 1302 C C . THR A 1 166 ? -0.908 -5.669 42.254 1.00 55.47 166 THR A C 1
ATOM 1304 O O . THR A 1 166 ? -0.333 -4.624 42.561 1.00 55.47 166 THR A O 1
ATOM 1307 N N . THR A 1 167 ? -1.303 -5.922 41.013 1.00 56.50 167 THR A N 1
ATOM 1308 C CA . THR A 1 167 ? -1.021 -5.037 39.884 1.00 56.50 167 THR A CA 1
ATOM 1309 C C . THR A 1 167 ? -1.906 -3.781 39.921 1.00 56.50 167 THR A C 1
ATOM 1311 O O . THR A 1 167 ? -1.421 -2.687 39.638 1.00 56.50 167 THR A O 1
ATOM 1314 N N . LEU A 1 168 ? -3.156 -3.882 40.401 1.00 54.75 168 LEU A N 1
ATOM 1315 C CA . LEU A 1 168 ? -4.003 -2.711 40.690 1.00 54.75 168 LEU A CA 1
ATOM 1316 C C . LEU A 1 168 ? -3.382 -1.800 41.762 1.00 54.75 168 LEU A C 1
ATOM 1318 O O . LEU A 1 168 ? -3.365 -0.579 41.605 1.00 54.75 168 LEU A O 1
ATOM 1322 N N . ILE A 1 169 ? -2.827 -2.379 42.833 1.00 62.22 169 ILE A N 1
ATOM 1323 C CA . ILE A 1 169 ? -2.124 -1.624 43.883 1.00 62.22 169 ILE A CA 1
ATOM 1324 C C . ILE A 1 169 ? -0.857 -0.956 43.328 1.00 62.22 169 ILE A C 1
ATOM 1326 O O . ILE A 1 169 ? -0.585 0.198 43.661 1.00 62.22 169 ILE A O 1
ATOM 1330 N N . ALA A 1 170 ? -0.105 -1.635 42.456 1.00 64.19 170 ALA A N 1
ATOM 1331 C CA . ALA A 1 170 ? 1.078 -1.068 41.811 1.00 64.19 170 ALA A CA 1
ATOM 1332 C C . ALA A 1 170 ? 0.730 0.129 40.907 1.00 64.19 170 ALA A C 1
ATOM 1334 O O . ALA A 1 170 ? 1.356 1.181 41.029 1.00 64.19 170 ALA A O 1
ATOM 1335 N N . MET A 1 171 ? -0.321 0.019 40.086 1.00 56.78 171 MET A N 1
ATOM 1336 C CA . MET A 1 171 ? -0.789 1.109 39.217 1.00 56.78 171 MET A CA 1
ATOM 1337 C C . MET A 1 171 ? -1.338 2.302 40.017 1.00 56.78 171 MET A C 1
ATOM 1339 O O . MET A 1 171 ? -1.061 3.455 39.688 1.00 56.78 171 MET A O 1
ATOM 1343 N N . ILE A 1 172 ? -2.077 2.051 41.107 1.00 62.50 172 ILE A N 1
ATOM 1344 C CA . ILE A 1 172 ? -2.541 3.112 42.020 1.00 62.50 172 ILE A CA 1
ATOM 1345 C C . ILE A 1 172 ? -1.353 3.820 42.679 1.00 62.50 172 ILE A C 1
ATOM 1347 O O . ILE A 1 172 ? -1.382 5.041 42.843 1.00 62.50 172 ILE A O 1
ATOM 1351 N N . ASN A 1 173 ? -0.309 3.078 43.053 1.00 59.28 173 ASN A N 1
ATOM 1352 C CA . ASN A 1 173 ? 0.896 3.665 43.628 1.00 59.28 173 ASN A CA 1
ATOM 1353 C C . ASN A 1 173 ? 1.665 4.493 42.589 1.00 59.28 173 ASN A C 1
ATOM 1355 O O . ASN A 1 173 ? 2.028 5.625 42.894 1.00 59.28 173 ASN A O 1
ATOM 1359 N N . GLU A 1 174 ? 1.828 4.021 41.351 1.00 61.25 174 GLU A N 1
ATOM 1360 C CA . GLU A 1 174 ? 2.428 4.834 40.282 1.00 61.25 174 GLU A CA 1
ATOM 1361 C C . GLU A 1 174 ? 1.660 6.139 40.043 1.00 61.25 174 GLU A C 1
ATOM 1363 O O . GLU A 1 174 ? 2.266 7.208 40.000 1.00 61.25 174 GLU A O 1
ATOM 1368 N N . LEU A 1 175 ? 0.327 6.095 39.984 1.00 54.28 175 LEU A N 1
ATOM 1369 C CA . LEU A 1 175 ? -0.497 7.297 39.815 1.00 54.28 175 LEU A CA 1
ATOM 1370 C C . LEU A 1 175 ? -0.392 8.262 41.007 1.00 54.28 175 LEU A C 1
ATOM 1372 O O . LEU A 1 175 ? -0.402 9.480 40.820 1.00 54.28 175 LEU A O 1
ATOM 1376 N N . LYS A 1 176 ? -0.255 7.739 42.232 1.00 48.62 176 LYS A N 1
ATOM 1377 C CA . LYS A 1 176 ? -0.067 8.552 43.445 1.00 48.62 176 LYS A CA 1
ATOM 1378 C C . LYS A 1 176 ? 1.305 9.221 43.516 1.00 48.62 176 LYS A C 1
ATOM 1380 O O . LYS A 1 176 ? 1.394 10.312 44.072 1.00 48.62 176 LYS A O 1
ATOM 1385 N N . TYR A 1 177 ? 2.348 8.599 42.969 1.00 50.62 177 TYR A N 1
ATOM 1386 C CA . TYR A 1 177 ? 3.717 9.124 43.029 1.00 50.62 177 TYR A CA 1
ATOM 1387 C C . TYR A 1 177 ? 4.153 9.877 41.760 1.00 50.62 177 TYR A C 1
ATOM 1389 O O . TYR A 1 177 ? 5.101 10.660 41.820 1.00 50.62 177 TYR A O 1
ATOM 1397 N N . SER A 1 178 ? 3.437 9.744 40.638 1.00 47.31 178 SER A N 1
ATOM 1398 C CA . SER A 1 178 ? 3.740 10.473 39.393 1.00 47.31 178 SER A CA 1
ATOM 1399 C C . SER A 1 178 ? 3.302 11.952 39.425 1.00 47.31 178 SER A C 1
ATOM 1401 O O . SER A 1 178 ? 3.886 12.795 38.746 1.00 47.31 178 SER A O 1
ATOM 1403 N N . SER A 1 179 ? 2.362 12.328 40.303 1.00 43.34 179 SER A N 1
ATOM 1404 C CA . SER A 1 179 ? 1.985 13.737 40.534 1.00 43.34 179 SER A CA 1
ATOM 1405 C C . SER A 1 179 ? 3.024 14.544 41.329 1.00 43.34 179 SER A C 1
ATOM 1407 O O . SER A 1 179 ? 2.950 15.772 41.363 1.00 43.34 179 SER A O 1
ATOM 1409 N N . VAL A 1 180 ? 4.022 13.885 41.931 1.00 43.75 180 VAL A N 1
ATOM 1410 C CA . VAL A 1 180 ? 5.071 14.547 42.728 1.00 43.75 180 VAL A CA 1
ATOM 1411 C C . VAL A 1 180 ? 6.290 14.930 41.875 1.00 43.75 180 VAL A C 1
ATOM 1413 O O . VAL A 1 180 ? 7.011 15.860 42.226 1.00 43.75 180 VAL A O 1
ATOM 1416 N N . LEU A 1 181 ? 6.498 14.293 40.715 1.00 41.22 181 LEU A N 1
ATOM 1417 C CA . LEU A 1 181 ? 7.647 14.576 39.837 1.00 41.22 181 LEU A CA 1
ATOM 1418 C C . LEU A 1 181 ? 7.377 15.651 38.768 1.00 41.22 181 LEU A C 1
ATOM 1420 O O . LEU A 1 181 ? 8.322 16.179 38.189 1.00 41.22 181 LEU A O 1
ATOM 1424 N N . ALA A 1 182 ? 6.116 16.032 38.535 1.00 39.25 182 ALA A N 1
ATOM 1425 C CA . ALA A 1 182 ? 5.764 17.086 37.575 1.00 39.25 182 ALA A CA 1
ATOM 1426 C C . ALA A 1 182 ? 5.776 18.514 38.166 1.00 39.25 182 ALA A C 1
ATOM 1428 O O . ALA A 1 182 ? 5.748 19.483 37.411 1.00 39.25 182 ALA A O 1
ATOM 1429 N N . LEU A 1 183 ? 5.847 18.672 39.495 1.00 34.56 183 LEU A N 1
ATOM 1430 C CA . LEU A 1 183 ? 5.815 19.985 40.165 1.00 34.56 183 LEU A CA 1
ATOM 1431 C C . LEU A 1 183 ? 7.195 20.550 40.546 1.00 34.56 183 LEU A C 1
ATOM 1433 O O . LEU A 1 183 ? 7.274 21.680 41.018 1.00 34.56 183 LEU A O 1
ATOM 1437 N N . THR A 1 184 ? 8.289 19.820 40.310 1.00 37.94 184 THR A N 1
ATOM 1438 C CA . THR A 1 184 ? 9.662 20.283 40.603 1.00 37.94 184 THR A CA 1
ATOM 1439 C C . THR A 1 184 ? 10.454 20.747 39.376 1.00 37.94 184 THR A C 1
ATOM 1441 O O . THR A 1 184 ? 11.549 21.277 39.543 1.00 37.94 184 THR A O 1
ATOM 1444 N N . LEU A 1 185 ? 9.913 20.623 38.156 1.00 38.44 185 LEU A N 1
ATOM 1445 C CA . LEU A 1 185 ? 10.598 21.023 36.911 1.00 38.44 185 LEU A CA 1
ATOM 1446 C C . LEU A 1 185 ? 10.088 22.333 36.278 1.00 38.44 185 LEU A C 1
ATOM 1448 O O . LEU A 1 185 ? 10.622 22.759 35.258 1.00 38.44 185 LEU A O 1
ATOM 1452 N N . PHE A 1 186 ? 9.119 23.016 36.895 1.00 38.12 186 PHE A N 1
ATOM 1453 C CA . PHE A 1 186 ? 8.659 24.348 36.479 1.00 38.12 186 PHE A CA 1
ATOM 1454 C C . PHE A 1 186 ? 8.672 25.332 37.658 1.00 38.12 186 PHE A C 1
ATOM 1456 O O . PHE A 1 186 ? 7.633 25.748 38.163 1.00 38.12 186 PHE A O 1
ATOM 1463 N N . LEU A 1 187 ? 9.866 25.740 38.088 1.00 34.12 187 LEU A N 1
ATOM 1464 C CA . LEU A 1 187 ? 10.043 27.015 38.785 1.00 34.12 187 LEU A CA 1
ATOM 1465 C C . LEU A 1 187 ? 10.922 27.922 37.914 1.00 34.12 187 LEU A C 1
ATOM 1467 O O . LEU A 1 187 ? 12.086 27.593 37.685 1.00 34.12 187 LEU A O 1
ATOM 1471 N N . PRO A 1 188 ? 10.403 29.054 37.407 1.00 38.31 188 PRO A N 1
ATOM 1472 C CA . PRO A 1 188 ? 11.228 30.046 36.741 1.00 38.31 188 PRO A CA 1
ATOM 1473 C C . PRO A 1 188 ? 12.082 30.767 37.791 1.00 38.31 188 PRO A C 1
ATOM 1475 O O . PRO A 1 188 ? 11.579 31.522 38.618 1.00 38.31 188 PRO A O 1
ATOM 1478 N N . HIS A 1 189 ? 13.393 30.551 37.738 1.00 39.22 189 HIS A N 1
ATOM 1479 C CA . HIS A 1 189 ? 14.391 31.431 38.342 1.00 39.22 189 HIS A CA 1
ATOM 1480 C C . HIS A 1 189 ? 14.186 32.880 37.856 1.00 39.22 189 HIS A C 1
ATOM 1482 O O . HIS A 1 189 ? 14.279 33.170 36.662 1.00 39.22 189 HIS A O 1
ATOM 1488 N N . TRP A 1 190 ? 13.888 33.792 38.777 1.00 31.92 190 TRP A N 1
ATOM 1489 C CA . TRP A 1 190 ? 14.022 35.237 38.582 1.00 31.92 190 TRP A CA 1
ATOM 1490 C C . TRP A 1 190 ? 15.183 35.718 39.461 1.00 31.92 190 TRP A C 1
ATOM 1492 O O . TRP A 1 190 ? 15.298 35.245 40.595 1.00 31.92 190 TRP A O 1
ATOM 1502 N N . PRO A 1 191 ? 16.050 36.629 38.986 1.00 44.75 191 PRO A N 1
ATOM 1503 C CA . PRO A 1 191 ? 17.144 37.133 39.798 1.00 44.75 191 PRO A CA 1
ATOM 1504 C C . PRO A 1 191 ? 16.631 38.212 40.761 1.00 44.75 191 PRO A C 1
ATOM 1506 O O . PRO A 1 191 ? 15.945 39.151 40.354 1.00 44.75 191 PRO A O 1
ATOM 1509 N N . ALA A 1 192 ? 16.977 38.074 42.040 1.00 40.09 192 ALA A N 1
ATOM 1510 C CA . ALA A 1 192 ? 16.934 39.172 42.999 1.00 40.09 192 ALA A CA 1
ATOM 1511 C C . ALA A 1 192 ? 18.185 40.050 42.815 1.00 40.09 192 ALA A C 1
ATOM 1513 O O . ALA A 1 192 ? 19.242 39.542 42.439 1.00 40.09 192 ALA A O 1
ATOM 1514 N N . TRP A 1 193 ? 18.009 41.356 43.021 1.00 47.38 193 TRP A N 1
ATOM 1515 C CA . TRP A 1 193 ? 19.032 42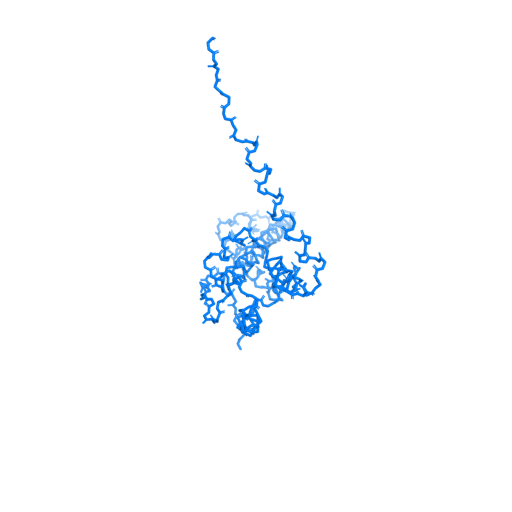.400 42.920 1.00 47.38 193 TRP A CA 1
ATOM 1516 C C . TRP A 1 193 ? 20.161 42.233 43.939 1.00 47.38 193 TRP A C 1
ATOM 1518 O O . TRP A 1 193 ? 19.876 41.730 45.050 1.00 47.38 193 TRP A O 1
#